Protein AF-A0A7X7FSP3-F1 (afdb_monomer_lite)

Structure (mmCIF, N/CA/C/O backbone):
data_AF-A0A7X7FSP3-F1
#
_entry.id   AF-A0A7X7FSP3-F1
#
loop_
_atom_site.group_PDB
_atom_site.id
_atom_site.type_symbol
_atom_site.label_atom_id
_atom_site.label_alt_id
_atom_site.label_comp_id
_atom_site.label_asym_id
_atom_site.label_entity_id
_atom_site.label_seq_id
_atom_site.pdbx_PDB_ins_code
_atom_site.Cartn_x
_atom_site.Cartn_y
_atom_site.Cartn_z
_atom_site.occupancy
_atom_site.B_iso_or_equiv
_atom_site.auth_seq_id
_atom_site.auth_comp_id
_atom_site.auth_asym_id
_atom_site.auth_atom_id
_atom_site.pdbx_PDB_model_num
ATOM 1 N N . MET A 1 1 ? -22.888 67.187 -17.857 1.00 36.41 1 MET A N 1
ATOM 2 C CA . MET A 1 1 ? -22.772 66.493 -19.160 1.00 36.41 1 MET A CA 1
ATOM 3 C C . MET A 1 1 ? -21.485 65.687 -19.094 1.00 36.41 1 MET A C 1
ATOM 5 O O . MET A 1 1 ? -20.479 66.273 -18.735 1.00 36.41 1 MET A O 1
ATOM 9 N N . GLN A 1 2 ? -21.598 64.356 -18.992 1.00 37.12 2 GLN A N 1
ATOM 10 C CA . GLN A 1 2 ? -21.155 63.406 -20.035 1.00 37.12 2 GLN A CA 1
ATOM 11 C C . GLN A 1 2 ? -19.645 63.497 -20.321 1.00 37.12 2 GLN A C 1
ATOM 13 O O . GLN A 1 2 ? -19.152 64.575 -20.591 1.00 37.12 2 GLN A O 1
ATOM 18 N N . LEU A 1 3 ? -18.827 62.456 -20.389 1.00 34.31 3 LEU A N 1
ATOM 19 C CA . LEU A 1 3 ? -18.929 60.999 -20.299 1.00 34.31 3 LEU A CA 1
ATOM 20 C C . LEU A 1 3 ? -17.476 60.581 -20.603 1.00 34.31 3 LEU A C 1
ATOM 22 O O . LEU A 1 3 ? -16.996 60.948 -21.668 1.00 34.31 3 LEU A O 1
ATOM 26 N N . LEU A 1 4 ? -16.775 59.821 -19.762 1.00 34.44 4 LEU A N 1
ATOM 27 C CA . LEU A 1 4 ? -15.666 59.001 -20.268 1.00 34.44 4 LEU A CA 1
ATOM 28 C C . LEU A 1 4 ? -15.578 57.711 -19.448 1.00 34.44 4 LEU A C 1
ATOM 30 O O . LEU A 1 4 ? -15.056 57.668 -18.338 1.00 34.44 4 LEU A O 1
ATOM 34 N N . ARG A 1 5 ? -16.198 56.668 -20.005 1.00 41.53 5 ARG A N 1
ATOM 35 C CA . ARG A 1 5 ? -16.126 55.279 -19.554 1.00 41.53 5 ARG A CA 1
ATOM 36 C C . ARG A 1 5 ? -14.765 54.716 -19.954 1.00 41.53 5 ARG A C 1
ATOM 38 O O . ARG A 1 5 ? -14.503 54.581 -21.144 1.00 41.53 5 ARG A O 1
ATOM 45 N N . VAL A 1 6 ? -13.955 54.313 -18.981 1.00 39.06 6 VAL A N 1
ATOM 46 C CA . VAL A 1 6 ? -12.875 53.345 -19.200 1.00 39.06 6 VAL A CA 1
ATOM 47 C C . VAL A 1 6 ? -13.381 52.000 -18.689 1.00 39.06 6 VAL A C 1
ATOM 49 O O . VAL A 1 6 ? -13.463 51.759 -17.489 1.00 39.06 6 VAL A O 1
ATOM 52 N N . LEU A 1 7 ? -13.804 51.154 -19.627 1.00 39.25 7 LEU A N 1
ATOM 53 C CA . LEU A 1 7 ? -14.089 49.738 -19.413 1.00 39.25 7 LEU A CA 1
ATOM 54 C C . LEU A 1 7 ? -12.747 48.998 -19.428 1.00 39.25 7 LEU A C 1
ATOM 56 O O . LEU A 1 7 ? -12.220 48.679 -20.490 1.00 39.25 7 LEU A O 1
ATOM 60 N N . LEU A 1 8 ? -12.183 48.746 -18.249 1.00 35.97 8 LEU A N 1
ATOM 61 C CA . LEU A 1 8 ? -11.127 47.750 -18.084 1.00 35.97 8 LEU A CA 1
ATOM 62 C C . LEU A 1 8 ? -11.797 46.374 -18.039 1.00 35.97 8 LEU A C 1
ATOM 64 O O . LEU A 1 8 ? -12.272 45.923 -17.000 1.00 35.97 8 LEU A O 1
ATOM 68 N N . LEU A 1 9 ? -11.871 45.735 -19.206 1.00 37.66 9 LEU A N 1
ATOM 69 C CA . LEU A 1 9 ? -12.067 44.295 -19.333 1.00 37.66 9 LEU A CA 1
ATOM 70 C C . LEU A 1 9 ? -10.823 43.614 -18.756 1.00 37.66 9 LEU A C 1
ATOM 72 O O . LEU A 1 9 ? -9.828 43.416 -19.448 1.00 37.66 9 LEU A O 1
ATOM 76 N N . THR A 1 10 ? -10.861 43.276 -17.472 1.00 37.75 10 THR A N 1
ATOM 77 C CA . THR A 1 10 ? -9.945 42.288 -16.912 1.00 37.75 10 THR A CA 1
ATOM 78 C C . THR A 1 10 ? -10.349 40.927 -17.465 1.00 37.75 10 THR A C 1
ATOM 80 O O . THR A 1 10 ? -11.267 40.274 -16.973 1.00 37.75 10 THR A O 1
ATOM 83 N N . SER A 1 11 ? -9.672 40.494 -18.530 1.00 35.31 11 SER A N 1
ATOM 84 C CA . SER A 1 11 ? -9.678 39.087 -18.911 1.00 35.31 11 SER A CA 1
ATOM 85 C C . SER A 1 11 ? -9.028 38.311 -17.768 1.00 35.31 11 SER A C 1
ATOM 87 O O . SER A 1 11 ? -7.803 38.292 -17.633 1.00 35.31 11 SER A O 1
ATOM 89 N N . LEU A 1 12 ? -9.845 37.701 -16.910 1.00 39.41 12 LEU A N 1
ATOM 90 C CA . LEU A 1 12 ? -9.401 36.593 -16.079 1.00 39.41 12 LEU A CA 1
ATOM 91 C C . LEU A 1 12 ? -8.927 35.513 -17.048 1.00 39.41 12 LEU A C 1
ATOM 93 O O . LEU A 1 12 ? -9.739 34.802 -17.637 1.00 39.41 12 LEU A O 1
ATOM 97 N N . ALA A 1 13 ? -7.614 35.438 -17.259 1.00 34.78 13 ALA A N 1
ATOM 98 C CA . ALA A 1 13 ? -6.996 34.249 -17.801 1.00 34.78 13 ALA A CA 1
ATOM 99 C C . ALA A 1 13 ? -7.326 33.130 -16.810 1.00 34.78 13 ALA A C 1
ATOM 101 O O . ALA A 1 13 ? -6.700 33.001 -15.761 1.00 34.78 13 ALA A O 1
ATOM 102 N N . GLN A 1 14 ? -8.383 32.375 -17.102 1.00 36.38 14 GLN A N 1
ATOM 103 C CA . GLN A 1 14 ? -8.563 31.063 -16.519 1.00 36.38 14 GLN A CA 1
ATOM 104 C C . GLN A 1 14 ? -7.369 30.256 -17.012 1.00 36.38 14 GLN A C 1
ATOM 106 O O . GLN A 1 14 ? -7.337 29.819 -18.160 1.00 36.38 14 GLN A O 1
ATOM 111 N N . THR A 1 15 ? -6.348 30.117 -16.171 1.00 35.31 15 THR A N 1
ATOM 112 C CA . THR A 1 15 ? -5.350 29.066 -16.320 1.00 35.31 15 THR A CA 1
ATOM 113 C C . THR A 1 15 ? -6.121 27.761 -16.190 1.00 35.31 15 THR A C 1
ATOM 115 O O . THR A 1 15 ? -6.357 27.258 -15.094 1.00 35.31 15 THR A O 1
ATOM 118 N N . THR A 1 16 ? -6.617 27.254 -17.317 1.00 38.19 16 THR A N 1
ATOM 119 C CA . THR A 1 16 ? -7.097 25.884 -17.423 1.00 38.19 16 THR A CA 1
ATOM 120 C C . THR A 1 16 ? -5.939 25.011 -16.978 1.00 38.19 16 THR A C 1
ATOM 122 O O . THR A 1 16 ? -4.903 24.978 -17.647 1.00 38.19 16 THR A O 1
ATOM 125 N N . ALA A 1 17 ? -6.082 24.374 -15.814 1.00 48.16 17 ALA A N 1
ATOM 126 C CA . ALA A 1 17 ? -5.165 23.326 -15.404 1.00 48.16 17 ALA A CA 1
ATOM 127 C C . ALA A 1 17 ? -5.036 22.344 -16.581 1.00 48.16 17 ALA A C 1
ATOM 129 O O . ALA A 1 17 ? -6.057 22.060 -17.221 1.00 48.16 17 ALA A O 1
ATOM 130 N N . PRO A 1 18 ? -3.821 21.874 -16.916 1.00 52.69 18 PRO A N 1
ATOM 131 C CA . PRO A 1 18 ? -3.668 20.858 -17.946 1.00 52.69 18 PRO A CA 1
ATOM 132 C C . PRO A 1 18 ? -4.638 19.718 -17.631 1.00 52.69 18 PRO A C 1
ATOM 134 O O . PRO A 1 18 ? -4.726 19.273 -16.485 1.00 52.69 18 PRO A O 1
ATOM 137 N N . SER A 1 19 ? -5.429 19.311 -18.624 1.00 58.34 19 SER A N 1
ATOM 138 C CA . SER A 1 19 ? -6.347 18.183 -18.492 1.00 58.34 19 SER A CA 1
ATOM 139 C C . SER A 1 19 ? -5.562 16.987 -17.965 1.00 58.34 19 SER A C 1
ATOM 141 O O . SER A 1 19 ? -4.549 16.623 -18.565 1.00 58.34 19 SER A O 1
ATOM 143 N N . ALA A 1 20 ? -5.999 16.428 -16.833 1.00 65.38 20 ALA A N 1
ATOM 144 C CA . ALA A 1 20 ? -5.322 15.298 -16.213 1.00 65.38 20 ALA A CA 1
ATOM 145 C C . ALA A 1 20 ? -5.148 14.167 -17.246 1.00 65.38 20 ALA A C 1
ATOM 147 O O . ALA A 1 20 ? -6.076 13.920 -18.029 1.00 65.38 20 ALA A O 1
ATOM 148 N N . PRO A 1 21 ? -3.980 13.500 -17.285 1.00 79.88 21 PRO A N 1
ATOM 149 C CA . PRO A 1 21 ? -3.762 12.374 -18.181 1.00 79.88 21 PRO A CA 1
ATOM 150 C C . PRO A 1 21 ? -4.850 11.323 -17.955 1.00 79.88 21 PRO A C 1
ATOM 152 O O . PRO A 1 21 ? -5.218 11.013 -16.821 1.00 79.88 21 PRO A O 1
ATOM 155 N N . THR A 1 22 ? -5.401 10.797 -19.047 1.00 84.75 22 THR A N 1
ATOM 156 C CA . THR A 1 22 ? -6.450 9.780 -18.960 1.00 84.75 22 THR A CA 1
ATOM 157 C C . THR A 1 22 ? -5.823 8.448 -18.576 1.00 84.75 22 THR A C 1
ATOM 159 O O . THR A 1 22 ? -5.013 7.905 -19.323 1.00 84.75 22 THR A O 1
ATOM 162 N N . ILE A 1 23 ? -6.215 7.911 -17.422 1.00 91.62 23 ILE A N 1
ATOM 163 C CA . ILE A 1 23 ? -5.807 6.577 -16.979 1.00 91.62 23 ILE A CA 1
ATOM 164 C C . ILE A 1 23 ? -6.835 5.555 -17.485 1.00 91.62 23 ILE A C 1
ATOM 166 O O . ILE A 1 23 ? -8.032 5.719 -17.228 1.00 91.62 23 ILE A O 1
ATOM 170 N N . PRO A 1 24 ? -6.410 4.488 -18.179 1.00 92.62 24 PRO A N 1
ATOM 171 C CA . PRO A 1 24 ? -7.299 3.467 -18.727 1.00 92.62 24 PRO A CA 1
ATOM 172 C C . PRO A 1 24 ? -7.754 2.471 -17.640 1.00 92.62 24 PRO A C 1
ATOM 174 O O . PRO A 1 24 ? -7.393 1.297 -17.649 1.00 92.62 24 PRO A O 1
ATOM 177 N N . ASP A 1 25 ? -8.569 2.927 -16.686 1.00 90.00 25 ASP A N 1
ATOM 178 C CA . ASP A 1 25 ? -9.060 2.105 -15.561 1.00 90.00 25 ASP A CA 1
ATOM 179 C C . ASP A 1 25 ? -9.981 0.942 -15.973 1.00 90.00 25 ASP A C 1
ATOM 181 O O . ASP A 1 25 ? -10.245 0.048 -15.170 1.00 90.00 25 ASP A O 1
ATOM 185 N N . SER A 1 26 ? -10.506 0.952 -17.201 1.00 92.50 26 SER A N 1
ATOM 186 C CA . SER A 1 26 ? -11.384 -0.101 -17.724 1.00 92.50 26 SER A CA 1
ATOM 187 C C . SER A 1 26 ? -10.644 -1.377 -18.137 1.00 92.50 26 SER A C 1
ATOM 189 O O . SER A 1 26 ? -11.297 -2.372 -18.453 1.00 92.50 26 SER A O 1
ATOM 191 N N . LEU A 1 27 ? -9.307 -1.359 -18.161 1.00 96.69 27 LEU A N 1
ATOM 192 C CA . LEU A 1 27 ? -8.494 -2.528 -18.488 1.00 96.69 27 LEU A CA 1
ATOM 193 C C . LEU A 1 27 ? -8.607 -3.607 -17.404 1.00 96.69 27 LEU A C 1
ATOM 195 O O . LEU A 1 27 ? -8.746 -3.321 -16.213 1.00 96.69 27 LEU A O 1
ATOM 199 N N . ASP A 1 28 ? -8.495 -4.871 -17.813 1.00 96.94 28 ASP A N 1
ATOM 200 C CA . ASP A 1 28 ? -8.404 -5.971 -16.858 1.00 96.94 28 ASP A CA 1
ATOM 201 C C . ASP A 1 28 ? -6.968 -6.124 -16.339 1.00 96.94 28 ASP A C 1
ATOM 203 O O . ASP A 1 28 ? -6.071 -6.595 -17.035 1.00 96.94 28 ASP A O 1
ATOM 207 N N . PHE A 1 29 ? -6.763 -5.754 -15.077 1.00 97.81 29 PHE A N 1
ATOM 208 C CA . PHE A 1 29 ? -5.474 -5.869 -14.397 1.00 97.81 29 PHE A CA 1
ATOM 209 C C . PHE A 1 29 ? -5.256 -7.228 -13.705 1.00 97.81 29 PHE A C 1
ATOM 211 O O . PHE A 1 29 ? -4.263 -7.390 -12.996 1.00 97.81 29 PHE A O 1
ATOM 218 N N . SER A 1 30 ? -6.168 -8.197 -13.848 1.00 96.31 30 SER A N 1
ATOM 219 C CA . SER A 1 30 ? -6.133 -9.476 -13.122 1.00 96.31 30 SER A CA 1
ATOM 220 C C . SER A 1 30 ? -4.806 -10.234 -13.276 1.00 96.31 30 SER A C 1
ATOM 222 O O . SER A 1 30 ? -4.229 -10.665 -12.275 1.00 96.31 30 SER A O 1
ATOM 224 N N . ILE A 1 31 ? -4.287 -10.330 -14.504 1.00 97.75 31 ILE A N 1
ATOM 225 C CA . ILE A 1 31 ? -3.039 -11.040 -14.823 1.00 97.75 31 ILE A CA 1
ATOM 226 C C . ILE A 1 31 ? -1.835 -10.303 -14.233 1.00 97.75 31 ILE A C 1
ATOM 228 O O . ILE A 1 31 ? -1.043 -10.885 -13.492 1.00 97.75 31 ILE A O 1
ATOM 232 N N . ILE A 1 32 ? -1.706 -9.009 -14.537 1.00 98.06 32 ILE A N 1
ATOM 233 C CA . ILE A 1 32 ? -0.531 -8.214 -14.164 1.00 98.06 32 ILE A CA 1
ATOM 234 C C . ILE A 1 32 ? -0.412 -8.023 -12.647 1.00 98.06 32 ILE A C 1
ATOM 236 O O . ILE A 1 32 ? 0.696 -8.038 -12.119 1.00 98.06 32 ILE A O 1
ATOM 240 N N . ARG A 1 33 ? -1.537 -7.954 -11.917 1.00 98.00 33 ARG A N 1
ATOM 241 C CA . ARG A 1 33 ? -1.559 -7.911 -10.441 1.00 98.00 33 ARG A CA 1
ATOM 242 C C . ARG A 1 33 ? -0.824 -9.073 -9.796 1.00 98.00 33 ARG A C 1
ATOM 244 O O . ARG A 1 33 ? -0.200 -8.887 -8.755 1.00 98.00 33 ARG A O 1
ATOM 251 N N . ALA A 1 34 ? -0.952 -10.263 -10.376 1.00 98.06 34 ALA A N 1
ATOM 252 C CA . ALA A 1 34 ? -0.402 -11.491 -9.824 1.00 98.06 34 ALA A CA 1
ATOM 253 C C . ALA A 1 34 ? 1.064 -11.724 -10.208 1.00 98.06 34 ALA A C 1
ATOM 255 O O . ALA A 1 34 ? 1.665 -12.674 -9.708 1.00 98.06 34 ALA A O 1
ATOM 256 N N . ILE A 1 35 ? 1.647 -10.888 -11.075 1.00 97.81 35 ILE A N 1
ATOM 257 C CA . ILE A 1 35 ? 3.057 -11.010 -11.444 1.00 97.81 35 ILE A CA 1
ATOM 258 C C . ILE A 1 35 ? 3.917 -10.722 -10.204 1.00 97.81 35 ILE A C 1
ATOM 260 O O . ILE A 1 35 ? 3.776 -9.649 -9.609 1.00 97.81 35 ILE A O 1
ATOM 264 N N . PRO A 1 36 ? 4.789 -11.661 -9.789 1.00 97.25 36 PRO A N 1
ATOM 265 C CA . PRO A 1 36 ? 5.696 -11.427 -8.678 1.00 97.25 36 PRO A CA 1
ATOM 266 C C . PRO A 1 36 ? 6.740 -10.369 -9.025 1.00 97.25 36 PRO A C 1
ATOM 268 O O . PRO A 1 36 ? 7.316 -10.386 -10.111 1.00 97.25 36 PRO A O 1
ATOM 271 N N . VAL A 1 37 ? 7.013 -9.498 -8.065 1.00 96.81 37 VAL A N 1
ATOM 272 C CA . VAL A 1 37 ? 8.076 -8.494 -8.095 1.00 96.81 37 VAL A CA 1
ATOM 273 C C . VAL A 1 37 ? 8.864 -8.553 -6.797 1.00 96.81 37 VAL A C 1
ATOM 275 O O . VAL A 1 37 ? 8.347 -9.017 -5.776 1.00 96.81 37 VAL A O 1
ATOM 278 N N . GLN A 1 38 ? 10.105 -8.073 -6.817 1.00 95.06 38 GLN A N 1
ATOM 279 C CA . GLN A 1 38 ? 10.874 -7.869 -5.592 1.00 95.06 38 GLN A CA 1
ATOM 280 C C . GLN A 1 38 ? 10.872 -6.393 -5.185 1.00 95.06 38 GLN A C 1
ATOM 282 O O . GLN A 1 38 ? 11.061 -5.505 -6.013 1.00 95.06 38 GLN A O 1
ATOM 287 N N . HIS A 1 39 ? 10.674 -6.132 -3.896 1.00 92.56 39 HIS A N 1
ATOM 288 C CA . HIS A 1 39 ? 10.801 -4.805 -3.304 1.00 92.56 39 HIS A CA 1
ATOM 289 C C . HIS A 1 39 ? 11.248 -4.937 -1.845 1.00 92.56 39 HIS A C 1
ATOM 291 O O . HIS A 1 39 ? 10.776 -5.824 -1.131 1.00 92.56 39 HIS A O 1
ATOM 297 N N . ASP A 1 40 ? 12.211 -4.112 -1.427 1.00 86.12 40 ASP A N 1
ATOM 298 C CA . ASP A 1 40 ? 12.873 -4.183 -0.114 1.00 86.12 40 ASP A CA 1
ATOM 299 C C . ASP A 1 40 ? 13.416 -5.579 0.252 1.00 86.12 40 ASP A C 1
ATOM 301 O O . ASP A 1 40 ? 13.463 -5.955 1.418 1.00 86.12 40 ASP A O 1
ATOM 305 N N . GLY A 1 41 ? 13.803 -6.388 -0.741 1.00 86.94 41 GLY A N 1
ATOM 306 C CA . GLY A 1 41 ? 14.271 -7.765 -0.529 1.00 86.94 41 GLY A CA 1
ATOM 307 C C . GLY A 1 41 ? 13.161 -8.797 -0.285 1.00 86.94 41 GLY A C 1
ATOM 308 O O . GLY A 1 41 ? 13.461 -9.974 -0.097 1.00 86.94 41 GLY A O 1
ATOM 309 N N . ARG A 1 42 ? 11.881 -8.402 -0.330 1.00 92.06 42 ARG A N 1
ATOM 310 C CA . ARG A 1 42 ? 10.723 -9.308 -0.268 1.00 92.06 42 ARG A CA 1
ATOM 311 C C . ARG A 1 42 ? 10.121 -9.512 -1.654 1.00 92.06 42 ARG A C 1
ATOM 313 O O . ARG A 1 42 ? 10.016 -8.566 -2.430 1.00 92.06 42 ARG A O 1
ATOM 320 N N . TRP A 1 43 ? 9.647 -10.721 -1.934 1.00 94.06 43 TRP A N 1
ATOM 321 C CA . TRP A 1 43 ? 8.831 -10.997 -3.117 1.00 94.06 43 TRP A CA 1
ATOM 322 C C . TRP A 1 43 ? 7.348 -10.799 -2.804 1.00 94.06 43 TRP A C 1
ATOM 324 O O . TRP A 1 43 ? 6.844 -11.329 -1.814 1.00 94.06 43 TRP A O 1
ATOM 334 N N . MET A 1 44 ? 6.655 -10.030 -3.637 1.00 96.44 44 MET A N 1
ATOM 335 C CA . MET A 1 44 ? 5.243 -9.677 -3.471 1.00 96.44 44 MET A CA 1
ATOM 336 C C . MET A 1 44 ? 4.545 -9.602 -4.836 1.00 96.44 44 MET A C 1
ATOM 338 O O . MET A 1 44 ? 5.227 -9.487 -5.855 1.00 96.44 44 MET A O 1
ATOM 342 N N . PRO A 1 45 ? 3.207 -9.674 -4.913 1.00 98.19 45 PRO A N 1
ATOM 343 C CA . PRO A 1 45 ? 2.501 -9.348 -6.147 1.00 98.19 45 PRO A CA 1
ATOM 344 C C . PRO A 1 45 ? 2.703 -7.877 -6.526 1.00 98.19 45 PRO A C 1
ATOM 346 O O . PRO A 1 45 ? 2.770 -7.008 -5.650 1.00 98.19 45 PRO A O 1
ATOM 349 N N . LEU A 1 46 ? 2.686 -7.584 -7.828 1.00 98.25 46 LEU A N 1
ATOM 350 C CA . LEU A 1 46 ? 2.672 -6.210 -8.337 1.00 98.25 46 LEU A CA 1
ATOM 351 C C . LEU A 1 46 ? 1.535 -5.377 -7.722 1.00 98.25 46 LEU A C 1
ATOM 353 O O . LEU A 1 46 ? 1.707 -4.185 -7.494 1.00 98.25 46 LEU A O 1
ATOM 357 N N . ASP A 1 47 ? 0.394 -5.998 -7.400 1.00 98.38 47 ASP A N 1
ATOM 358 C CA . ASP A 1 47 ? -0.708 -5.332 -6.690 1.00 98.38 47 ASP A CA 1
ATOM 359 C C . ASP A 1 47 ? -0.265 -4.695 -5.363 1.00 98.38 47 ASP A C 1
ATOM 361 O O . ASP A 1 47 ? -0.634 -3.556 -5.084 1.00 98.38 47 ASP A O 1
ATOM 365 N N . THR A 1 48 ? 0.542 -5.391 -4.554 1.00 98.06 48 THR A N 1
ATOM 366 C CA . THR A 1 48 ? 1.043 -4.834 -3.288 1.00 98.06 48 THR A CA 1
ATOM 367 C C . THR A 1 48 ? 2.031 -3.713 -3.540 1.00 98.06 48 THR A C 1
ATOM 369 O O . THR A 1 48 ? 1.898 -2.661 -2.919 1.00 98.06 48 THR A O 1
ATOM 372 N N . LEU A 1 49 ? 2.975 -3.909 -4.467 1.00 98.12 49 LEU A N 1
ATOM 373 C CA . LEU A 1 49 ? 3.939 -2.868 -4.826 1.00 98.12 49 LEU A CA 1
ATOM 374 C C . LEU A 1 49 ? 3.215 -1.594 -5.275 1.00 98.12 49 LEU A C 1
ATOM 376 O O . LEU A 1 49 ? 3.551 -0.500 -4.841 1.00 98.12 49 LEU A O 1
ATOM 380 N N . ALA A 1 50 ? 2.187 -1.733 -6.110 1.00 98.31 50 ALA A N 1
ATOM 381 C CA . ALA A 1 50 ? 1.412 -0.610 -6.609 1.00 98.31 50 ALA A CA 1
ATOM 382 C C . ALA A 1 50 ? 0.690 0.147 -5.489 1.00 98.31 50 ALA A C 1
ATOM 384 O O . ALA A 1 50 ? 0.732 1.373 -5.451 1.00 98.31 50 ALA A O 1
ATOM 385 N N . ARG A 1 51 ? 0.066 -0.569 -4.547 1.00 98.00 51 ARG A N 1
ATOM 386 C CA . ARG A 1 51 ? -0.564 0.045 -3.367 1.00 98.00 51 ARG A CA 1
ATOM 387 C C . ARG A 1 51 ? 0.457 0.802 -2.523 1.00 98.00 51 ARG A C 1
ATOM 389 O O . ARG A 1 51 ? 0.197 1.952 -2.182 1.00 98.00 51 ARG A O 1
ATOM 396 N N . ASP A 1 52 ? 1.607 0.181 -2.264 1.00 97.12 52 ASP A N 1
ATOM 397 C CA . ASP A 1 52 ? 2.691 0.753 -1.464 1.00 97.12 52 ASP A CA 1
ATOM 398 C C . ASP A 1 52 ? 3.259 2.020 -2.103 1.00 97.12 52 ASP A C 1
ATOM 400 O O . ASP A 1 52 ? 3.283 3.074 -1.473 1.00 97.12 52 ASP A O 1
ATOM 404 N N . MET A 1 53 ? 3.623 1.969 -3.385 1.00 97.19 53 MET A N 1
ATOM 405 C CA . MET A 1 53 ? 4.172 3.127 -4.094 1.00 97.19 53 MET A CA 1
ATOM 406 C C . MET A 1 53 ? 3.156 4.270 -4.195 1.00 97.19 53 MET A C 1
ATOM 408 O O . MET A 1 53 ? 3.489 5.427 -3.927 1.00 97.19 53 MET A O 1
ATOM 412 N N . VAL A 1 54 ? 1.899 3.969 -4.541 1.00 97.44 54 VAL A N 1
ATOM 413 C CA . VAL A 1 54 ? 0.860 5.000 -4.691 1.00 97.44 54 VAL A CA 1
ATOM 414 C C . VAL A 1 54 ? 0.531 5.649 -3.350 1.00 97.44 54 VAL A C 1
ATOM 416 O O . VAL A 1 54 ? 0.417 6.877 -3.273 1.00 97.44 54 VAL A O 1
ATOM 419 N N . GLU A 1 55 ? 0.432 4.863 -2.280 1.00 96.06 55 GLU A N 1
ATOM 420 C CA . GLU A 1 55 ? 0.203 5.385 -0.936 1.00 96.06 55 GLU A CA 1
ATOM 421 C C . GLU A 1 55 ? 1.408 6.157 -0.401 1.00 96.06 55 GLU A C 1
ATOM 423 O O . GLU A 1 55 ? 1.232 7.244 0.150 1.00 96.06 55 GLU A O 1
ATOM 428 N N . SER A 1 56 ? 2.624 5.659 -0.619 1.00 95.56 56 SER A N 1
ATOM 429 C CA . SER A 1 56 ? 3.858 6.320 -0.194 1.00 95.56 56 SER A CA 1
ATOM 430 C C . SER A 1 56 ? 4.014 7.701 -0.832 1.00 95.56 56 SER A C 1
ATOM 432 O O . SER A 1 56 ? 4.433 8.642 -0.162 1.00 95.56 56 SER A O 1
ATOM 434 N N . VAL A 1 57 ? 3.608 7.872 -2.094 1.00 96.19 57 VAL A N 1
ATOM 435 C CA . VAL A 1 57 ? 3.676 9.166 -2.793 1.00 96.19 57 VAL A CA 1
ATOM 436 C C . VAL A 1 57 ? 2.485 10.070 -2.457 1.00 96.19 57 VAL A C 1
ATOM 438 O O . VAL A 1 57 ? 2.663 11.249 -2.140 1.00 96.19 57 VAL A O 1
ATOM 441 N N . THR A 1 58 ? 1.259 9.542 -2.522 1.00 95.31 58 THR A N 1
ATOM 442 C CA . THR A 1 58 ? 0.030 10.361 -2.479 1.00 95.31 58 THR A CA 1
ATOM 443 C C . THR A 1 58 ? -0.647 10.411 -1.109 1.00 95.31 58 THR A C 1
ATOM 445 O O . THR A 1 58 ? -1.564 11.205 -0.890 1.00 95.31 58 THR A O 1
ATOM 448 N N . GLY A 1 59 ? -0.225 9.560 -0.173 1.00 92.69 59 GLY A N 1
ATOM 449 C CA . GLY A 1 59 ? -0.875 9.347 1.121 1.00 92.69 59 GLY A CA 1
ATOM 450 C C . GLY A 1 59 ? -2.191 8.569 1.041 1.00 92.69 59 GLY A C 1
ATOM 451 O O . GLY A 1 59 ? -2.956 8.584 2.005 1.00 92.69 59 GLY A O 1
ATOM 452 N N . ARG A 1 60 ? -2.514 7.957 -0.108 1.00 92.62 60 ARG A N 1
ATOM 453 C CA . ARG A 1 60 ? -3.739 7.173 -0.319 1.00 92.62 60 ARG A CA 1
ATOM 454 C C . ARG A 1 60 ? -3.444 5.948 -1.174 1.00 92.62 60 ARG A C 1
ATOM 456 O O . ARG A 1 60 ? -2.834 6.080 -2.222 1.00 92.62 60 ARG A O 1
ATOM 463 N N . ILE A 1 61 ? -3.988 4.789 -0.801 1.00 93.44 61 ILE A N 1
ATOM 464 C CA . ILE A 1 61 ? -3.893 3.566 -1.619 1.00 93.44 61 ILE A CA 1
ATOM 465 C C . ILE A 1 61 ? -4.501 3.777 -3.015 1.00 93.44 61 ILE A C 1
ATOM 467 O O . ILE A 1 61 ? -3.937 3.343 -4.012 1.00 93.44 61 ILE A O 1
ATOM 471 N N . ARG A 1 62 ? -5.663 4.442 -3.093 1.00 94.06 62 ARG A N 1
ATOM 472 C CA . ARG A 1 62 ? -6.319 4.820 -4.355 1.00 94.06 62 ARG A CA 1
ATOM 473 C C . ARG A 1 62 ? -6.335 6.333 -4.484 1.00 94.06 62 ARG A C 1
ATOM 475 O O . ARG A 1 62 ? -7.010 7.018 -3.709 1.00 94.06 62 ARG A O 1
ATOM 482 N N . TRP A 1 63 ? -5.620 6.852 -5.471 1.00 93.50 63 TRP A N 1
ATOM 483 C CA . TRP A 1 63 ? -5.589 8.278 -5.763 1.00 93.50 63 TRP A CA 1
ATOM 484 C C . TRP A 1 63 ? -6.711 8.639 -6.741 1.00 93.50 63 TRP A C 1
ATOM 486 O O . TRP A 1 63 ? -6.851 8.010 -7.781 1.00 93.50 63 TRP A O 1
ATOM 496 N N . GLN A 1 64 ? -7.568 9.595 -6.365 1.00 91.12 64 GLN A N 1
ATOM 497 C CA . GLN A 1 64 ? -8.744 10.030 -7.146 1.00 91.12 64 GLN A CA 1
ATOM 498 C C . GLN A 1 64 ? -9.690 8.899 -7.607 1.00 91.12 64 GLN A C 1
ATOM 500 O O . GLN A 1 64 ? -10.439 9.047 -8.563 1.00 91.12 64 GLN A O 1
ATOM 505 N N . GLY A 1 65 ? -9.701 7.770 -6.891 1.00 92.12 65 GLY A N 1
ATOM 506 C CA . GLY A 1 65 ? -10.532 6.613 -7.231 1.00 92.12 65 GLY A CA 1
ATOM 507 C C . GLY A 1 65 ? -9.920 5.672 -8.272 1.00 92.12 65 GLY A C 1
ATOM 508 O O . GLY A 1 65 ? -10.473 4.590 -8.464 1.00 92.12 65 GLY A O 1
ATOM 509 N N . HIS A 1 66 ? -8.768 6.015 -8.854 1.00 95.25 66 HIS A N 1
ATOM 510 C CA . HIS A 1 66 ? -8.046 5.157 -9.789 1.00 95.25 66 HIS A CA 1
ATOM 511 C C . HIS A 1 66 ? -7.566 3.865 -9.126 1.00 95.25 66 HIS A C 1
ATOM 513 O O . HIS A 1 66 ? -7.429 3.752 -7.896 1.00 95.25 66 HIS A O 1
ATOM 519 N N . ASP A 1 67 ? -7.358 2.843 -9.947 1.00 97.06 67 ASP A N 1
ATOM 520 C CA . ASP A 1 67 ? -6.736 1.617 -9.477 1.00 97.06 67 ASP A CA 1
ATOM 521 C C . ASP A 1 67 ? -5.240 1.823 -9.156 1.00 97.06 67 ASP A C 1
ATOM 523 O O . ASP A 1 67 ? -4.547 2.471 -9.940 1.00 97.06 67 ASP A O 1
ATOM 527 N N . PRO A 1 68 ? -4.697 1.263 -8.053 1.00 97.69 68 PRO A N 1
ATOM 528 C CA . PRO A 1 68 ? -3.281 1.430 -7.724 1.00 97.69 68 PRO A CA 1
ATOM 529 C C . PRO A 1 68 ? -2.348 0.895 -8.816 1.00 97.69 68 PRO A C 1
ATOM 531 O O . PRO A 1 68 ? -1.327 1.513 -9.103 1.00 97.69 68 PRO A O 1
ATOM 534 N N . VAL A 1 69 ? -2.698 -0.228 -9.459 1.00 98.31 69 VAL A N 1
ATOM 535 C CA . VAL A 1 69 ? -1.894 -0.794 -10.552 1.00 98.31 69 VAL A CA 1
ATOM 536 C C . VAL A 1 69 ? -1.958 0.110 -11.772 1.00 98.31 69 VAL A C 1
ATOM 538 O O . VAL A 1 69 ? -0.920 0.386 -12.362 1.00 98.31 69 VAL A O 1
ATOM 541 N N . ALA A 1 70 ? -3.134 0.638 -12.113 1.00 97.81 70 ALA A N 1
ATOM 542 C CA . ALA A 1 70 ? -3.258 1.593 -13.209 1.00 97.81 70 ALA A CA 1
ATOM 543 C C . ALA A 1 70 ? -2.405 2.849 -12.961 1.00 97.81 70 ALA A C 1
ATOM 545 O O . ALA A 1 70 ? -1.678 3.273 -13.854 1.00 97.81 70 ALA A O 1
ATOM 546 N N . MET A 1 71 ? -2.415 3.386 -11.735 1.00 97.56 71 MET A N 1
ATOM 547 C CA . MET A 1 71 ? -1.558 4.509 -11.333 1.00 97.56 71 MET A CA 1
ATOM 548 C C . MET A 1 71 ? -0.067 4.181 -11.463 1.00 97.56 71 MET A C 1
ATOM 550 O O . MET A 1 71 ? 0.675 4.957 -12.061 1.00 97.56 71 MET A O 1
ATOM 554 N N . LEU A 1 72 ? 0.376 3.029 -10.945 1.00 97.69 72 LEU A N 1
ATOM 555 C CA . LEU A 1 72 ? 1.776 2.606 -11.031 1.00 97.69 72 LEU A CA 1
ATOM 556 C C . LEU A 1 72 ? 2.228 2.470 -12.494 1.00 97.69 72 LEU A C 1
ATOM 558 O O . LEU A 1 72 ? 3.305 2.946 -12.852 1.00 97.69 72 LEU A O 1
ATOM 562 N N . LEU A 1 73 ? 1.408 1.851 -13.349 1.00 97.19 73 LEU A N 1
ATOM 563 C CA . LEU A 1 73 ? 1.712 1.705 -14.774 1.00 97.19 73 LEU A CA 1
ATOM 564 C C . LEU A 1 73 ? 1.701 3.060 -15.490 1.00 97.19 73 LEU A C 1
ATOM 566 O O . LEU A 1 73 ? 2.564 3.298 -16.329 1.00 97.19 73 LEU A O 1
ATOM 570 N N . ALA A 1 74 ? 0.798 3.973 -15.127 1.00 96.31 74 ALA A N 1
ATOM 571 C CA . ALA A 1 74 ? 0.763 5.324 -15.678 1.00 96.31 74 ALA A CA 1
ATOM 572 C C . ALA A 1 74 ? 2.039 6.110 -15.339 1.00 96.31 74 ALA A C 1
ATOM 574 O O . ALA A 1 74 ? 2.659 6.679 -16.233 1.00 96.31 74 ALA A O 1
ATOM 575 N N . TRP A 1 75 ? 2.497 6.064 -14.086 1.00 96.00 75 TRP A N 1
ATOM 576 C CA . TRP A 1 75 ? 3.773 6.671 -13.686 1.00 96.00 75 TRP A CA 1
ATOM 577 C C . TRP A 1 75 ? 4.971 6.031 -14.386 1.00 96.00 75 TRP A C 1
ATOM 579 O O . TRP A 1 75 ? 5.944 6.716 -14.686 1.00 96.00 75 TRP A O 1
ATOM 589 N N . THR A 1 76 ? 4.896 4.731 -14.668 1.00 95.25 76 THR A N 1
ATOM 590 C CA . THR A 1 76 ? 5.989 3.991 -15.309 1.00 95.25 76 THR A CA 1
ATOM 591 C C . THR A 1 76 ? 6.076 4.261 -16.813 1.00 95.25 76 THR A C 1
ATOM 593 O O . THR A 1 76 ? 7.171 4.418 -17.348 1.00 95.25 76 THR A O 1
ATOM 596 N N . PHE A 1 77 ? 4.941 4.297 -17.516 1.00 94.44 77 PHE A N 1
ATOM 597 C CA . PHE A 1 77 ? 4.899 4.376 -18.981 1.00 94.44 77 PHE A CA 1
ATOM 598 C C . PHE A 1 77 ? 4.684 5.791 -19.530 1.00 94.44 77 PHE A C 1
ATOM 600 O O . PHE A 1 77 ? 4.970 6.019 -20.702 1.00 94.44 77 PHE A O 1
ATOM 607 N N . ASP A 1 78 ? 4.219 6.731 -18.704 1.00 93.81 78 ASP A N 1
ATOM 608 C CA . ASP A 1 78 ? 3.988 8.137 -19.068 1.00 93.81 78 ASP A CA 1
ATOM 609 C C . ASP A 1 78 ? 4.663 9.101 -18.071 1.00 93.81 78 ASP A C 1
ATOM 611 O O . ASP A 1 78 ? 4.103 10.107 -17.627 1.00 93.81 78 ASP A O 1
ATOM 615 N N . SER A 1 79 ? 5.889 8.767 -17.658 1.00 92.94 79 SER A N 1
ATOM 616 C CA . SER A 1 79 ? 6.595 9.474 -16.583 1.00 92.94 79 SER A CA 1
ATOM 617 C C . SER A 1 79 ? 6.721 10.982 -16.826 1.00 92.94 79 SER A C 1
ATOM 619 O O . SER A 1 79 ? 6.527 11.772 -15.901 1.00 92.94 79 SER A O 1
ATOM 621 N N . GLY A 1 80 ? 6.963 11.395 -18.074 1.00 91.75 80 GLY A N 1
ATOM 622 C CA . GLY A 1 80 ? 7.081 12.803 -18.455 1.00 91.75 80 GLY A CA 1
ATOM 623 C C . GLY A 1 80 ? 5.840 13.629 -18.107 1.00 91.75 80 GLY A C 1
ATOM 624 O O . GLY A 1 80 ? 5.970 14.705 -17.531 1.00 91.75 80 GLY A O 1
ATOM 625 N N . THR A 1 81 ? 4.635 13.123 -18.382 1.00 92.69 81 THR A N 1
ATOM 626 C CA . THR A 1 81 ? 3.394 13.834 -18.040 1.00 92.69 81 THR A CA 1
ATOM 627 C C . THR A 1 81 ? 3.113 13.813 -16.538 1.00 92.69 81 THR A C 1
ATOM 629 O O . THR A 1 81 ? 2.621 14.803 -15.987 1.00 92.69 81 THR A O 1
ATOM 632 N N . TRP A 1 82 ? 3.449 12.721 -15.847 1.00 94.12 82 TRP A N 1
ATOM 633 C CA . TRP A 1 82 ? 3.188 12.576 -14.412 1.00 94.12 82 TRP A CA 1
ATOM 634 C C . TRP A 1 82 ? 4.107 13.403 -13.509 1.00 94.12 82 TRP A C 1
ATOM 636 O O . TRP A 1 82 ? 3.702 13.732 -12.392 1.00 94.12 82 TRP A O 1
ATOM 646 N N . MET A 1 83 ? 5.280 13.830 -13.989 1.00 94.50 83 MET A N 1
ATOM 647 C CA . MET A 1 83 ? 6.156 14.766 -13.263 1.00 94.50 83 MET A CA 1
ATOM 648 C C . MET A 1 83 ? 5.490 16.123 -12.972 1.00 94.50 83 MET A C 1
ATOM 650 O O . MET A 1 83 ? 5.807 16.772 -11.968 1.00 94.50 83 MET A O 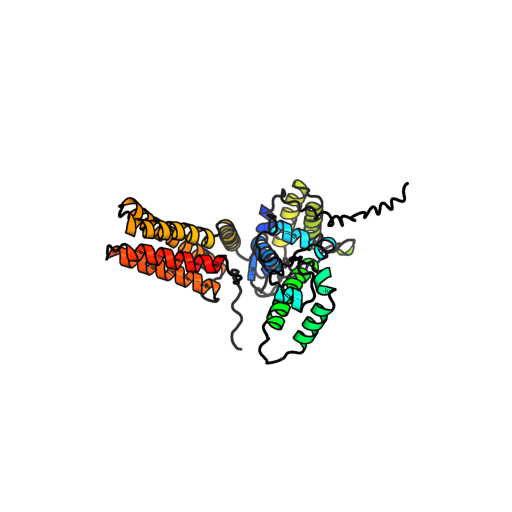1
ATOM 654 N N . ASP A 1 84 ? 4.541 16.539 -13.812 1.00 94.69 84 ASP A N 1
ATOM 655 C CA . ASP A 1 84 ? 3.842 17.820 -13.690 1.00 94.69 84 ASP A CA 1
ATOM 656 C C . ASP A 1 84 ? 2.471 17.714 -13.007 1.00 94.69 84 ASP A C 1
ATOM 658 O O . ASP A 1 84 ? 1.862 18.737 -12.684 1.00 94.69 84 ASP A O 1
ATOM 662 N N . GLN A 1 85 ? 1.994 16.503 -12.706 1.00 94.38 85 GLN A N 1
ATOM 663 C CA . GLN A 1 85 ? 0.705 16.313 -12.040 1.00 94.38 85 GLN A CA 1
ATOM 664 C C . GLN A 1 85 ? 0.783 16.600 -10.531 1.00 94.38 85 GLN A C 1
ATOM 666 O O . GLN A 1 85 ? 1.763 16.235 -9.875 1.00 94.38 85 GLN A O 1
ATOM 671 N N . PRO A 1 86 ? -0.250 17.226 -9.933 1.00 94.38 86 PRO A N 1
ATOM 672 C CA . PRO A 1 86 ? -0.282 17.516 -8.504 1.00 94.38 86 PRO A CA 1
ATOM 673 C C . PRO A 1 86 ? -0.568 16.238 -7.700 1.00 94.38 86 PRO A C 1
ATOM 675 O O . PRO A 1 86 ? -1.718 15.903 -7.420 1.00 94.38 86 PRO A O 1
ATOM 678 N N . LEU A 1 87 ? 0.492 15.530 -7.309 1.00 95.00 87 LEU A N 1
ATOM 679 C CA . LEU A 1 87 ? 0.422 14.258 -6.578 1.00 95.00 87 LEU A CA 1
ATOM 680 C C . LEU A 1 87 ? 0.709 14.401 -5.077 1.00 95.00 87 LEU A C 1
ATOM 682 O O . LEU A 1 87 ? 0.168 13.649 -4.265 1.00 95.00 87 LEU A O 1
ATOM 686 N N . ILE A 1 88 ? 1.563 15.355 -4.697 1.00 96.12 88 ILE A N 1
ATOM 687 C CA . ILE A 1 88 ? 2.173 15.403 -3.366 1.00 96.12 88 ILE A CA 1
ATOM 688 C C . ILE A 1 88 ? 1.415 16.385 -2.486 1.00 96.12 88 ILE A C 1
ATOM 690 O O . ILE A 1 88 ? 1.476 17.602 -2.664 1.00 96.12 88 ILE A O 1
ATOM 694 N N . GLU A 1 89 ? 0.695 15.841 -1.509 1.00 94.06 89 GLU A N 1
ATOM 695 C CA . GLU A 1 89 ? -0.141 16.627 -0.611 1.00 94.06 89 GLU A CA 1
ATOM 696 C C . GLU A 1 89 ? 0.638 17.159 0.608 1.00 94.06 89 GLU A C 1
ATOM 698 O O . GLU A 1 89 ? 1.202 16.395 1.398 1.00 94.06 89 GLU A O 1
ATOM 703 N N . ILE A 1 90 ? 0.594 18.480 0.804 1.00 95.25 90 ILE A N 1
ATOM 704 C CA . ILE A 1 90 ? 1.171 19.231 1.925 1.00 95.25 90 ILE A CA 1
ATOM 705 C C . ILE A 1 90 ? 0.041 19.996 2.637 1.00 95.25 90 ILE A C 1
ATOM 707 O O . ILE A 1 90 ? -0.150 21.198 2.449 1.00 95.25 90 ILE A O 1
ATOM 711 N N . ARG A 1 91 ? -0.735 19.301 3.485 1.00 92.25 91 ARG A N 1
ATOM 712 C CA . ARG A 1 91 ? -1.897 19.883 4.202 1.00 92.25 91 ARG A CA 1
ATOM 713 C C . ARG A 1 91 ? -1.533 20.925 5.260 1.00 92.25 91 ARG A C 1
ATOM 715 O O . ARG A 1 91 ? -2.328 21.823 5.527 1.00 92.25 91 ARG A O 1
ATOM 722 N N . ASN A 1 92 ? -0.355 20.821 5.867 1.00 93.81 92 ASN A N 1
ATOM 723 C CA . ASN A 1 92 ? 0.049 21.694 6.967 1.00 93.81 92 ASN A CA 1
ATOM 724 C C . ASN A 1 92 ? 0.353 23.119 6.458 1.00 93.81 92 ASN A C 1
ATOM 726 O O . ASN A 1 92 ? 1.280 23.313 5.673 1.00 93.81 92 ASN A O 1
ATOM 730 N N . ALA A 1 93 ? -0.431 24.105 6.908 1.00 94.31 93 ALA A N 1
ATOM 731 C CA . ALA A 1 93 ? -0.309 25.497 6.472 1.00 94.31 93 ALA A CA 1
ATOM 732 C C . ALA A 1 93 ? 1.008 26.156 6.918 1.00 94.31 93 ALA A C 1
ATOM 734 O O . ALA A 1 93 ? 1.624 26.871 6.132 1.00 94.31 93 ALA A O 1
ATOM 735 N N . GLU A 1 94 ? 1.482 25.865 8.133 1.00 94.25 94 GLU A N 1
ATOM 736 C CA . GLU A 1 94 ? 2.766 26.376 8.632 1.00 94.25 94 GLU A CA 1
ATOM 737 C C . GLU A 1 94 ? 3.945 25.813 7.835 1.00 94.25 94 GLU A C 1
ATOM 739 O O . GLU A 1 94 ? 4.880 26.542 7.519 1.00 94.25 94 GLU A O 1
ATOM 744 N N . LEU A 1 95 ? 3.878 24.542 7.430 1.00 94.75 95 LEU A N 1
ATOM 745 C CA . LEU A 1 95 ? 4.882 23.935 6.558 1.00 94.75 95 LEU A CA 1
ATOM 746 C C . LEU A 1 95 ? 4.896 24.604 5.181 1.00 94.75 95 LEU A C 1
ATOM 748 O O . LEU A 1 95 ? 5.966 24.958 4.696 1.00 94.75 95 LEU A O 1
ATOM 752 N N . ARG A 1 96 ? 3.726 24.841 4.570 1.00 96.44 96 ARG A N 1
ATOM 753 C CA . ARG A 1 96 ? 3.648 25.580 3.296 1.00 96.44 96 ARG A CA 1
ATOM 754 C C . ARG A 1 96 ? 4.232 26.983 3.428 1.00 96.44 96 ARG A C 1
ATOM 756 O O . ARG A 1 96 ? 5.035 27.387 2.594 1.00 96.44 96 ARG A O 1
ATOM 763 N N . LYS A 1 97 ? 3.904 27.689 4.511 1.00 95.75 97 LYS A N 1
ATOM 764 C CA . LYS A 1 97 ? 4.445 29.018 4.816 1.00 95.75 97 LYS A CA 1
ATOM 765 C C . LYS A 1 97 ? 5.965 28.998 5.005 1.00 95.75 97 LYS A C 1
ATOM 767 O O . LYS A 1 97 ? 6.652 29.833 4.426 1.00 95.75 97 LYS A O 1
ATOM 772 N N . ALA A 1 98 ? 6.499 28.040 5.764 1.00 94.06 98 ALA A N 1
ATOM 773 C CA . ALA A 1 98 ? 7.937 27.880 5.991 1.00 94.06 98 ALA A CA 1
ATOM 774 C C . ALA A 1 98 ? 8.703 27.545 4.700 1.00 94.06 98 ALA A C 1
ATOM 776 O O . ALA A 1 98 ? 9.837 27.996 4.506 1.00 94.06 98 ALA A O 1
ATOM 777 N N . LEU A 1 99 ? 8.063 26.780 3.812 1.00 95.06 99 LEU A N 1
ATOM 778 C CA . LEU A 1 99 ? 8.569 26.481 2.479 1.00 95.06 99 LEU A CA 1
ATOM 779 C C . LEU A 1 99 ? 8.398 27.642 1.500 1.00 95.06 99 LEU A C 1
ATOM 781 O O . LEU A 1 99 ? 9.089 27.625 0.502 1.00 95.06 99 LEU A O 1
ATOM 785 N N . GLN A 1 100 ? 7.586 28.664 1.797 1.00 96.12 100 GLN A N 1
ATOM 786 C CA . GLN A 1 100 ? 7.219 29.753 0.873 1.00 96.12 100 GLN A CA 1
ATOM 787 C C . GLN A 1 100 ? 6.382 29.279 -0.330 1.00 96.12 100 GLN A C 1
ATOM 789 O O . GLN A 1 100 ? 6.450 29.847 -1.420 1.00 96.12 100 GLN A O 1
ATOM 794 N N . LEU A 1 101 ? 5.562 28.249 -0.114 1.00 95.75 101 LEU A N 1
ATOM 795 C CA . LEU A 1 101 ? 4.589 27.744 -1.079 1.00 95.75 101 LEU A CA 1
ATOM 796 C C . LEU A 1 101 ? 3.277 28.554 -1.031 1.00 95.75 101 LEU A C 1
ATOM 798 O O . LEU A 1 101 ? 2.947 29.120 0.017 1.00 95.75 101 LEU A O 1
ATOM 802 N N . PRO A 1 102 ? 2.487 28.573 -2.125 1.00 94.31 102 PRO A N 1
ATOM 803 C CA . PRO A 1 102 ? 1.169 29.202 -2.145 1.00 94.31 102 PRO A CA 1
ATOM 804 C C . PRO A 1 102 ? 0.271 28.719 -0.988 1.00 94.31 102 PRO A C 1
ATOM 806 O O . PRO A 1 102 ? 0.138 27.508 -0.779 1.00 94.31 102 PRO A O 1
ATOM 809 N N . PRO A 1 103 ? -0.367 29.630 -0.227 1.00 91.00 103 PRO A N 1
ATOM 810 C CA . PRO A 1 103 ? -1.110 29.265 0.981 1.00 91.00 103 PRO A CA 1
ATOM 811 C C . PRO A 1 103 ? -2.366 28.430 0.688 1.00 91.00 103 PRO A C 1
ATOM 813 O O . PRO A 1 103 ? -2.670 27.511 1.457 1.00 91.00 103 PRO A O 1
ATOM 816 N N . ASP A 1 104 ? -3.033 28.705 -0.437 1.00 92.81 104 ASP A N 1
ATOM 817 C CA . ASP A 1 104 ? -4.317 28.105 -0.830 1.00 92.81 104 ASP A CA 1
ATOM 818 C C . ASP A 1 104 ? -4.170 26.791 -1.618 1.00 92.81 104 ASP A C 1
ATOM 820 O O . ASP A 1 104 ? -5.150 26.082 -1.840 1.00 92.81 104 ASP A O 1
ATOM 824 N N . GLN A 1 105 ? -2.947 26.428 -2.018 1.00 94.25 105 GLN A N 1
ATOM 825 C CA . GLN A 1 105 ? -2.662 25.181 -2.727 1.00 94.25 105 GLN A CA 1
ATOM 826 C C . GLN A 1 105 ? -2.147 24.127 -1.746 1.00 94.25 105 GLN A C 1
ATOM 828 O O . GLN A 1 105 ? -1.163 24.345 -1.047 1.00 94.25 105 GLN A O 1
ATOM 833 N N . THR A 1 106 ? -2.790 22.961 -1.694 1.00 95.25 106 THR A N 1
ATOM 834 C CA . THR A 1 106 ? -2.393 21.867 -0.789 1.00 95.25 106 THR A CA 1
ATOM 835 C C . THR A 1 106 ? -1.715 20.703 -1.496 1.00 95.25 106 THR A C 1
ATOM 837 O O . THR A 1 106 ? -1.190 19.828 -0.813 1.00 95.25 106 THR A O 1
ATOM 840 N N . VAL A 1 107 ? -1.705 20.674 -2.830 1.00 95.25 107 VAL A N 1
ATOM 841 C CA . VAL A 1 107 ? -1.148 19.571 -3.622 1.00 95.25 107 VAL A CA 1
ATOM 842 C C . VAL A 1 107 ? -0.212 20.121 -4.689 1.00 95.25 107 VAL A C 1
ATOM 844 O O . VAL A 1 107 ? -0.556 21.074 -5.388 1.00 95.25 107 VAL A O 1
ATOM 847 N N . PHE A 1 108 ? 0.969 19.523 -4.805 1.00 96.69 108 PHE A N 1
ATOM 848 C CA . PHE A 1 108 ? 2.062 20.003 -5.647 1.00 96.69 108 PHE A CA 1
ATOM 849 C C . PHE A 1 108 ? 2.602 18.884 -6.537 1.00 96.69 108 PHE A C 1
ATOM 851 O O . PHE A 1 108 ? 2.493 17.703 -6.197 1.00 96.69 108 PHE A O 1
ATOM 858 N N . SER A 1 109 ? 3.171 19.258 -7.684 1.00 96.62 109 SER A N 1
ATOM 859 C CA . SER A 1 109 ? 3.833 18.315 -8.587 1.00 96.62 109 SER A CA 1
ATOM 860 C C . SER A 1 109 ? 5.293 18.079 -8.213 1.00 96.62 109 SER A C 1
ATOM 862 O O . SER A 1 109 ? 5.890 18.864 -7.467 1.00 96.62 109 SER A O 1
ATOM 864 N N . TYR A 1 110 ? 5.868 17.005 -8.757 1.00 96.25 110 TYR A N 1
ATOM 865 C CA . TYR A 1 110 ? 7.279 16.660 -8.590 1.00 96.25 110 TYR A CA 1
ATOM 866 C C . TYR A 1 110 ? 8.183 17.814 -9.049 1.00 96.25 110 TYR A C 1
ATOM 868 O O . TYR A 1 110 ? 8.976 18.339 -8.260 1.00 96.25 110 TYR A O 1
ATOM 876 N N . ASN A 1 111 ? 7.968 18.300 -10.276 1.00 96.19 111 ASN A N 1
ATOM 877 C CA . ASN A 1 111 ? 8.730 19.413 -10.847 1.00 96.19 111 ASN A CA 1
ATOM 878 C C . ASN A 1 111 ? 8.559 20.719 -10.060 1.00 96.19 111 ASN A C 1
ATOM 880 O O . ASN A 1 111 ? 9.533 21.444 -9.850 1.00 96.19 111 ASN A O 1
ATOM 884 N N . THR A 1 112 ? 7.347 21.007 -9.570 1.00 96.50 112 THR A N 1
ATOM 885 C CA . THR A 1 112 ? 7.094 22.209 -8.757 1.00 96.50 112 THR A CA 1
ATOM 886 C C . THR A 1 112 ? 7.930 22.198 -7.480 1.00 96.50 112 THR A C 1
ATOM 888 O O . THR A 1 112 ? 8.561 23.201 -7.148 1.00 96.50 112 THR A O 1
ATOM 891 N N . LEU A 1 113 ? 7.953 21.072 -6.760 1.00 96.44 113 LEU A N 1
ATOM 892 C CA . LEU A 1 113 ? 8.672 20.972 -5.491 1.00 96.44 113 LEU A CA 1
ATOM 893 C C . LEU A 1 113 ? 10.188 20.969 -5.694 1.00 96.44 113 LEU A C 1
ATOM 895 O O . LEU A 1 113 ? 10.882 21.736 -5.027 1.00 96.44 113 LEU A O 1
ATOM 899 N N . LEU A 1 114 ? 10.708 20.179 -6.637 1.00 94.50 114 LEU A N 1
ATOM 900 C CA . LEU A 1 114 ? 12.146 20.148 -6.916 1.00 94.50 114 LEU A CA 1
ATOM 901 C C . LEU A 1 114 ? 12.674 21.460 -7.498 1.00 94.50 114 LEU A C 1
ATOM 903 O O . LEU A 1 114 ? 13.801 21.853 -7.203 1.00 94.50 114 LEU A O 1
ATOM 907 N N . GLY A 1 115 ? 11.870 22.170 -8.290 1.00 94.81 115 GLY A N 1
ATOM 908 C CA . GLY A 1 115 ? 12.234 23.484 -8.813 1.00 94.81 115 GLY A CA 1
ATOM 909 C C . GLY A 1 115 ? 12.261 24.578 -7.740 1.00 94.81 115 GLY A C 1
ATOM 910 O O . GLY A 1 115 ? 12.953 25.589 -7.902 1.00 94.81 115 GLY A O 1
ATOM 911 N N . HIS A 1 116 ? 11.556 24.386 -6.621 1.00 97.00 116 HIS A N 1
ATOM 912 C CA . HIS A 1 116 ? 11.344 25.432 -5.629 1.00 97.00 116 HIS A CA 1
ATOM 913 C C . HIS A 1 116 ? 12.634 25.789 -4.859 1.00 97.00 116 HIS A C 1
ATOM 915 O O . HIS A 1 116 ? 13.192 24.936 -4.160 1.00 97.00 116 HIS A O 1
ATOM 921 N N . PRO A 1 117 ? 13.120 27.053 -4.918 1.00 96.12 117 PRO A N 1
ATOM 922 C CA . PRO A 1 117 ? 14.404 27.431 -4.320 1.00 96.12 117 PRO A CA 1
ATOM 923 C C . PRO A 1 117 ? 14.510 27.148 -2.820 1.00 96.12 117 PRO A C 1
ATOM 925 O O . PRO A 1 117 ? 15.520 26.620 -2.360 1.00 96.12 117 PRO A O 1
ATOM 928 N N . ARG A 1 118 ? 13.454 27.459 -2.059 1.00 96.25 118 ARG A N 1
ATOM 929 C CA . ARG A 1 118 ? 13.457 27.282 -0.605 1.00 96.25 118 ARG A CA 1
ATOM 930 C C . ARG A 1 118 ? 13.485 25.810 -0.207 1.00 96.25 118 ARG A C 1
ATOM 932 O O . ARG A 1 118 ? 14.200 25.445 0.721 1.00 96.25 118 ARG A O 1
ATOM 939 N N . PHE A 1 119 ? 12.744 24.968 -0.924 1.00 95.69 119 PHE A N 1
ATOM 940 C CA . PHE A 1 119 ? 12.759 23.528 -0.693 1.00 95.69 119 PHE A CA 1
ATOM 941 C C . PHE A 1 119 ? 14.134 22.924 -1.011 1.00 95.69 119 PHE A C 1
ATOM 943 O O . PHE A 1 119 ? 14.675 22.193 -0.186 1.00 95.69 119 PHE A O 1
ATOM 950 N N . ARG A 1 120 ? 14.757 23.302 -2.139 1.00 95.06 120 ARG A N 1
ATOM 951 C CA . ARG A 1 120 ? 16.122 22.865 -2.486 1.00 95.06 120 ARG A CA 1
ATOM 952 C C . ARG A 1 120 ? 17.163 23.262 -1.447 1.00 95.06 120 ARG A C 1
ATOM 954 O O . ARG A 1 120 ? 18.004 22.440 -1.103 1.00 95.06 120 ARG A O 1
ATOM 961 N N . GLN A 1 121 ? 17.088 24.490 -0.934 1.00 95.25 121 GLN A N 1
ATOM 962 C CA . GLN A 1 121 ? 17.966 24.939 0.146 1.00 95.25 121 GLN A CA 1
ATOM 963 C C . GLN A 1 121 ? 17.845 24.016 1.367 1.00 95.25 121 GLN A C 1
ATOM 965 O O . GLN A 1 121 ? 18.845 23.476 1.820 1.00 95.25 121 GLN A O 1
ATOM 970 N N . LEU A 1 122 ? 16.620 23.781 1.850 1.00 94.19 122 LEU A N 1
ATOM 971 C CA . LEU A 1 122 ? 16.383 22.946 3.031 1.00 94.19 122 LEU A CA 1
ATOM 972 C C . LEU A 1 122 ? 16.792 21.483 2.814 1.00 94.19 122 LEU A C 1
ATOM 974 O O . LEU A 1 122 ? 17.269 20.841 3.745 1.00 94.19 122 LEU A O 1
ATOM 978 N N . MET A 1 123 ? 16.632 20.946 1.601 1.00 93.56 123 MET A N 1
ATOM 979 C CA . MET A 1 123 ? 17.151 19.617 1.269 1.00 93.56 123 MET A CA 1
ATOM 980 C C . MET A 1 123 ? 18.680 19.562 1.332 1.00 93.56 123 MET A C 1
ATOM 982 O O . MET A 1 123 ? 19.212 18.608 1.891 1.00 93.56 123 MET A O 1
ATOM 986 N N . GLY A 1 124 ? 19.372 20.580 0.811 1.00 91.69 124 GLY A N 1
ATOM 987 C CA . GLY A 1 124 ? 20.829 20.680 0.919 1.00 91.69 124 GLY A CA 1
ATOM 988 C C . GLY A 1 124 ? 21.289 20.801 2.373 1.00 91.69 124 GLY A C 1
ATOM 989 O O . GLY A 1 124 ? 22.204 20.097 2.794 1.00 91.69 124 GLY A O 1
ATOM 990 N N . ASP A 1 125 ? 20.597 21.612 3.176 1.00 91.25 125 ASP A N 1
ATOM 991 C CA . ASP A 1 125 ? 20.873 21.744 4.609 1.00 91.25 125 ASP A CA 1
ATOM 992 C C . ASP A 1 125 ? 20.724 20.386 5.323 1.00 91.25 125 ASP A C 1
ATOM 994 O O . ASP A 1 125 ? 21.601 19.999 6.099 1.00 91.25 125 ASP A O 1
ATOM 998 N N . LEU A 1 126 ? 19.674 19.613 5.006 1.00 91.56 126 LEU A N 1
ATOM 999 C CA . LEU A 1 126 ? 19.445 18.273 5.565 1.00 91.56 126 LEU A CA 1
ATOM 1000 C C . LEU A 1 126 ? 20.595 17.290 5.305 1.00 91.56 126 LEU A C 1
ATOM 1002 O O . LEU A 1 126 ? 20.852 16.437 6.153 1.00 91.56 126 LEU A O 1
ATOM 1006 N N . GLU A 1 127 ? 21.276 17.373 4.161 1.00 86.69 127 GLU A N 1
ATOM 1007 C CA . GLU A 1 127 ? 22.405 16.486 3.831 1.00 86.69 127 GLU A CA 1
ATOM 1008 C C . GLU A 1 127 ? 23.642 16.752 4.699 1.00 86.69 127 GLU A C 1
ATOM 1010 O O . GLU A 1 127 ? 24.454 15.853 4.940 1.00 86.69 127 GLU A O 1
ATOM 1015 N N . THR A 1 128 ? 23.780 17.976 5.213 1.00 89.50 128 THR A N 1
ATOM 1016 C CA . THR A 1 128 ? 24.904 18.360 6.081 1.00 89.50 128 THR A CA 1
ATOM 1017 C C . THR A 1 128 ? 24.720 17.917 7.531 1.00 89.50 128 THR A C 1
ATOM 1019 O O . THR A 1 128 ? 25.693 17.816 8.284 1.00 89.50 128 THR A O 1
ATOM 1022 N N . ILE A 1 129 ? 23.484 17.622 7.942 1.00 88.19 129 ILE A N 1
ATOM 1023 C CA . ILE A 1 129 ? 23.166 17.269 9.323 1.00 88.19 129 ILE A CA 1
ATOM 1024 C C . ILE A 1 129 ? 23.648 15.851 9.620 1.00 88.19 129 ILE A C 1
ATOM 1026 O O . ILE A 1 129 ? 23.199 14.872 9.026 1.00 88.19 129 ILE A O 1
ATOM 1030 N N . ARG A 1 130 ? 24.529 15.728 10.616 1.00 83.94 130 ARG A N 1
ATOM 1031 C CA . ARG A 1 130 ? 25.015 14.440 11.119 1.00 83.94 130 ARG A CA 1
ATOM 1032 C C . ARG A 1 130 ? 24.887 14.374 12.633 1.00 83.94 130 ARG A C 1
ATOM 1034 O O . ARG A 1 130 ? 25.237 15.318 13.332 1.00 83.94 130 ARG A O 1
ATOM 1041 N N . GLY A 1 131 ? 24.386 13.249 13.141 1.00 82.25 131 GLY A N 1
ATOM 1042 C CA . GLY A 1 131 ? 24.442 12.907 14.566 1.00 82.25 131 GLY A CA 1
ATOM 1043 C C . GLY A 1 131 ? 23.548 13.715 15.517 1.00 82.25 131 GLY A C 1
ATOM 1044 O O . GLY A 1 131 ? 23.556 13.423 16.709 1.00 82.25 131 GLY A O 1
ATOM 1045 N N . ARG A 1 132 ? 22.753 14.685 15.037 1.00 91.31 132 ARG A N 1
ATOM 1046 C CA . ARG A 1 132 ? 21.731 15.370 15.850 1.00 91.31 132 ARG A CA 1
ATOM 1047 C C . ARG A 1 132 ? 20.314 15.003 15.429 1.00 91.31 132 ARG A C 1
ATOM 1049 O O . ARG A 1 132 ? 20.062 14.616 14.290 1.00 91.31 132 ARG A O 1
ATOM 1056 N N . ARG A 1 133 ? 19.374 15.180 16.359 1.00 88.88 133 ARG A N 1
ATOM 1057 C CA . ARG A 1 133 ? 17.942 15.051 16.080 1.00 88.88 133 ARG A CA 1
ATOM 1058 C C . ARG A 1 133 ? 17.494 16.186 15.154 1.00 88.88 133 ARG A C 1
ATOM 1060 O O . ARG A 1 133 ? 17.898 17.335 15.344 1.00 88.88 133 ARG A O 1
ATOM 1067 N N . LEU A 1 134 ? 16.666 15.838 14.173 1.00 90.44 134 LEU A N 1
ATOM 1068 C CA . LEU A 1 134 ? 16.031 16.814 13.294 1.00 90.44 134 LEU A CA 1
ATOM 1069 C C . LEU A 1 134 ? 14.998 17.629 14.067 1.00 90.44 134 LEU A C 1
ATOM 1071 O O . LEU A 1 134 ? 14.274 17.087 14.911 1.00 90.44 134 LEU A O 1
ATOM 1075 N N . ASP A 1 135 ? 14.917 18.914 13.752 1.00 91.75 135 ASP A N 1
ATOM 1076 C CA . ASP A 1 135 ? 13.815 19.751 14.201 1.00 91.75 135 ASP A CA 1
ATOM 1077 C C . ASP A 1 135 ? 12.499 19.382 13.464 1.00 91.75 135 ASP A C 1
ATOM 1079 O O . ASP A 1 135 ? 12.496 18.572 12.525 1.00 91.75 135 ASP A O 1
ATOM 1083 N N . PRO A 1 136 ? 11.337 19.916 13.891 1.00 92.38 136 PRO A N 1
ATOM 1084 C CA . PRO A 1 136 ? 10.061 19.591 13.259 1.00 92.38 136 PRO A CA 1
ATOM 1085 C C . PRO A 1 136 ? 9.969 19.959 11.770 1.00 92.38 136 PRO A C 1
ATOM 1087 O O . PRO A 1 136 ? 9.320 19.233 11.016 1.00 92.38 136 PRO A O 1
ATOM 1090 N N . LEU A 1 137 ? 10.588 21.063 11.337 1.00 93.25 137 LEU A N 1
ATOM 1091 C CA . LEU A 1 137 ? 10.571 21.497 9.938 1.00 93.25 137 LEU A CA 1
ATOM 1092 C C . LEU A 1 137 ? 11.450 20.575 9.091 1.00 93.25 137 LEU A C 1
ATOM 1094 O O . LEU A 1 137 ? 10.993 20.064 8.074 1.00 93.25 137 LEU A O 1
ATOM 1098 N N . GLU A 1 138 ? 12.669 20.308 9.547 1.00 94.06 138 GLU A N 1
ATOM 1099 C CA . GLU A 1 138 ? 13.626 19.385 8.936 1.00 94.06 138 GLU A CA 1
ATOM 1100 C C . GLU A 1 138 ? 13.028 17.988 8.768 1.00 94.06 138 GLU A C 1
ATOM 1102 O O . GLU A 1 138 ? 13.102 17.402 7.687 1.00 94.06 138 GLU A O 1
ATOM 1107 N N . SER A 1 139 ? 12.362 17.471 9.806 1.00 93.50 139 SER A N 1
ATOM 1108 C CA . SER A 1 139 ? 11.658 16.191 9.716 1.00 93.50 139 SER A CA 1
ATOM 1109 C C . SER A 1 139 ? 10.589 16.222 8.627 1.00 93.50 139 SER A C 1
ATOM 1111 O O . SER A 1 139 ? 10.471 15.265 7.875 1.00 93.50 139 SER A O 1
ATOM 1113 N N . LYS A 1 140 ? 9.818 17.309 8.510 1.00 94.12 140 LYS A N 1
ATOM 1114 C CA . LYS A 1 140 ? 8.765 17.414 7.492 1.00 94.12 140 LYS A CA 1
ATOM 1115 C C . LYS A 1 140 ? 9.310 17.581 6.077 1.00 94.12 140 LYS A C 1
ATOM 1117 O O . LYS A 1 140 ? 8.720 17.050 5.142 1.00 94.12 140 LYS A O 1
ATOM 1122 N N . VAL A 1 141 ? 10.426 18.285 5.913 1.00 95.31 141 VAL A N 1
ATOM 1123 C CA . VAL A 1 141 ? 11.135 18.390 4.629 1.00 95.31 141 VAL A CA 1
ATOM 1124 C C . VAL A 1 141 ? 11.676 17.019 4.221 1.00 95.31 141 VAL A C 1
ATOM 1126 O O . VAL A 1 141 ? 11.517 16.630 3.066 1.00 95.31 141 VAL A O 1
ATOM 1129 N N . ARG A 1 142 ? 12.243 16.256 5.167 1.00 94.94 142 ARG A N 1
ATOM 1130 C CA . ARG A 1 142 ? 12.669 14.871 4.934 1.00 94.94 142 ARG A CA 1
ATOM 1131 C C . ARG A 1 142 ? 11.494 13.997 4.493 1.00 94.94 142 ARG A C 1
ATOM 1133 O O . ARG A 1 142 ? 11.639 13.309 3.490 1.00 94.94 142 ARG A O 1
ATOM 1140 N N . ASP A 1 143 ? 10.349 14.077 5.176 1.00 93.81 143 ASP A N 1
ATOM 1141 C CA . ASP A 1 143 ? 9.146 13.321 4.802 1.00 93.81 143 ASP A CA 1
ATOM 1142 C C . ASP A 1 143 ? 8.737 13.633 3.340 1.00 93.81 143 ASP A C 1
ATOM 1144 O O . ASP A 1 143 ? 8.420 12.728 2.576 1.00 93.81 143 ASP A O 1
ATOM 1148 N N . ILE A 1 144 ? 8.774 14.906 2.908 1.00 95.75 144 ILE A N 1
ATOM 1149 C CA . ILE A 1 144 ? 8.480 15.287 1.509 1.00 95.75 144 ILE A CA 1
ATOM 1150 C C . ILE A 1 144 ? 9.529 14.715 0.546 1.00 95.75 144 ILE A C 1
ATOM 1152 O O . ILE A 1 144 ? 9.164 14.196 -0.509 1.00 95.75 144 ILE A O 1
ATOM 1156 N N . ARG A 1 145 ? 10.818 14.794 0.897 1.00 95.62 145 ARG A N 1
ATOM 1157 C CA . ARG A 1 145 ? 11.911 14.240 0.086 1.00 95.62 145 ARG A CA 1
ATOM 1158 C C . ARG A 1 145 ? 11.741 12.739 -0.127 1.00 95.62 145 ARG A C 1
ATOM 1160 O O . ARG A 1 145 ? 11.881 12.292 -1.252 1.00 95.62 145 ARG A O 1
ATOM 1167 N N . GLU A 1 146 ? 11.389 11.983 0.911 1.00 94.75 146 GLU A N 1
ATOM 1168 C CA . GLU A 1 146 ? 11.140 10.538 0.803 1.00 94.75 146 GLU A CA 1
ATOM 1169 C C . GLU A 1 146 ? 10.035 10.230 -0.220 1.00 94.75 146 GLU A C 1
ATOM 1171 O O . GLU A 1 146 ? 10.209 9.359 -1.069 1.00 94.75 146 GLU A O 1
ATOM 1176 N N . ARG A 1 147 ? 8.939 11.003 -0.232 1.00 96.00 147 ARG A N 1
ATOM 1177 C CA . ARG A 1 147 ? 7.881 10.861 -1.253 1.00 96.00 147 ARG A CA 1
ATOM 1178 C C . ARG A 1 147 ? 8.375 11.159 -2.664 1.00 96.00 147 ARG A C 1
ATOM 1180 O O . ARG A 1 147 ? 8.008 10.453 -3.600 1.00 96.00 147 ARG A O 1
ATOM 1187 N N . LEU A 1 148 ? 9.185 12.209 -2.816 1.00 96.75 148 LEU A N 1
ATOM 1188 C CA . LEU A 1 148 ? 9.799 12.554 -4.098 1.00 96.75 148 LEU A CA 1
ATOM 1189 C C . LEU A 1 148 ? 10.727 11.431 -4.569 1.00 96.75 148 LEU A C 1
ATOM 1191 O O . LEU A 1 148 ? 10.650 11.055 -5.728 1.00 96.75 148 LEU A O 1
ATOM 1195 N N . THR A 1 149 ? 11.529 10.846 -3.679 1.00 96.06 149 THR A N 1
ATOM 1196 C CA . THR A 1 149 ? 12.408 9.710 -3.994 1.00 96.06 149 THR A CA 1
ATOM 1197 C C . THR A 1 149 ? 11.623 8.478 -4.441 1.00 96.06 149 THR A C 1
ATOM 1199 O O . THR A 1 149 ? 12.008 7.832 -5.417 1.00 96.06 149 THR A O 1
ATOM 1202 N N . TRP A 1 150 ? 10.502 8.161 -3.785 1.00 95.88 150 TRP A N 1
ATOM 1203 C CA . TRP A 1 150 ? 9.636 7.066 -4.230 1.00 95.88 150 TRP A CA 1
ATOM 1204 C C . TRP A 1 150 ? 9.081 7.305 -5.629 1.00 95.88 150 TRP A C 1
ATOM 1206 O O . TRP A 1 150 ? 9.177 6.429 -6.488 1.00 95.88 150 TRP A O 1
ATOM 1216 N N . LEU A 1 151 ? 8.545 8.502 -5.874 1.00 96.94 151 LEU A N 1
ATOM 1217 C CA . LEU A 1 151 ? 8.011 8.856 -7.183 1.00 96.94 151 LEU A CA 1
ATOM 1218 C C . LEU A 1 151 ? 9.109 8.820 -8.257 1.00 96.94 151 LEU A C 1
ATOM 1220 O O . LEU A 1 151 ? 8.905 8.210 -9.299 1.00 96.94 151 LEU A O 1
ATOM 1224 N N . ASP A 1 152 ? 10.283 9.388 -7.981 1.00 95.88 152 ASP A N 1
ATOM 1225 C CA . ASP A 1 152 ? 11.437 9.382 -8.887 1.00 95.88 152 ASP A CA 1
ATOM 1226 C C . ASP A 1 152 ? 11.856 7.959 -9.281 1.00 95.88 152 ASP A C 1
ATOM 1228 O O . ASP A 1 152 ? 12.046 7.668 -10.460 1.00 95.88 152 ASP A O 1
ATOM 1232 N N . THR A 1 153 ? 11.884 7.035 -8.315 1.00 94.81 153 THR A N 1
ATOM 1233 C CA . THR A 1 153 ? 12.215 5.620 -8.550 1.00 94.81 153 THR A CA 1
ATOM 1234 C C . THR A 1 153 ? 11.239 4.962 -9.534 1.00 94.81 153 THR A C 1
ATOM 1236 O O . THR A 1 153 ? 11.649 4.182 -10.397 1.00 94.81 153 THR A O 1
ATOM 1239 N N . VAL A 1 154 ? 9.942 5.278 -9.440 1.00 95.75 154 VAL A N 1
ATOM 1240 C CA . VAL A 1 154 ? 8.928 4.779 -10.383 1.00 95.75 154 VAL A CA 1
ATOM 1241 C C . VAL A 1 154 ? 9.081 5.448 -11.750 1.00 95.75 154 VAL A C 1
ATOM 1243 O O . VAL A 1 154 ? 9.120 4.750 -12.762 1.00 95.75 154 VAL A O 1
ATOM 1246 N N . LEU A 1 155 ? 9.214 6.778 -11.785 1.00 94.06 155 LEU A N 1
ATOM 1247 C CA . LEU A 1 155 ? 9.338 7.567 -13.017 1.00 94.06 155 LEU A CA 1
ATOM 1248 C C . LEU A 1 155 ? 10.589 7.195 -13.831 1.00 94.06 155 LEU A C 1
ATOM 1250 O O . LEU A 1 155 ? 10.558 7.240 -15.061 1.00 94.06 155 LEU A O 1
ATOM 1254 N N . ALA A 1 156 ? 11.671 6.797 -13.157 1.00 92.12 156 ALA A N 1
ATOM 1255 C CA . ALA A 1 156 ? 12.907 6.304 -13.762 1.00 92.12 156 ALA A CA 1
ATOM 1256 C C . ALA A 1 156 ? 12.834 4.827 -14.211 1.00 92.12 156 ALA A C 1
ATOM 1258 O O . ALA A 1 156 ? 13.816 4.286 -14.724 1.00 92.12 156 ALA A O 1
ATOM 1259 N N . GLY A 1 157 ? 11.700 4.148 -13.999 1.00 91.38 157 GLY A N 1
ATOM 1260 C CA . GLY A 1 157 ? 11.521 2.733 -14.333 1.00 91.38 157 GLY A CA 1
ATOM 1261 C C . GLY A 1 157 ? 12.314 1.773 -13.439 1.00 91.38 157 GLY A C 1
ATOM 1262 O O . GLY A 1 157 ? 12.564 0.640 -13.839 1.00 91.38 157 GLY A O 1
ATOM 1263 N N . GLN A 1 158 ? 12.717 2.208 -12.241 1.00 92.19 158 GLN A N 1
ATOM 1264 C CA . GLN A 1 158 ? 13.549 1.436 -11.307 1.00 92.19 158 GLN A CA 1
ATOM 1265 C C . GLN A 1 158 ? 12.744 0.787 -10.171 1.00 92.19 158 GLN A C 1
ATOM 1267 O O . GLN A 1 158 ? 13.299 0.042 -9.377 1.00 92.19 158 GLN A O 1
ATOM 1272 N N . ALA A 1 159 ? 11.437 1.043 -10.063 1.00 93.50 159 ALA A N 1
ATOM 1273 C CA . ALA A 1 159 ? 10.630 0.495 -8.967 1.00 93.50 159 ALA A CA 1
ATOM 1274 C C . ALA A 1 159 ? 10.266 -0.991 -9.152 1.00 93.50 159 ALA A C 1
ATOM 1276 O O . ALA A 1 159 ? 10.208 -1.750 -8.182 1.00 93.50 159 ALA A O 1
ATOM 1277 N N . ILE A 1 160 ? 9.998 -1.415 -10.391 1.00 95.31 160 ILE A N 1
ATOM 1278 C CA . ILE A 1 160 ? 9.381 -2.713 -10.689 1.00 95.31 160 ILE A CA 1
ATOM 1279 C C . ILE A 1 160 ? 10.459 -3.742 -11.058 1.00 95.31 160 ILE A C 1
ATOM 1281 O O . ILE A 1 160 ? 10.833 -3.887 -12.222 1.00 95.31 160 ILE A O 1
ATOM 1285 N N . HIS A 1 161 ? 10.941 -4.484 -10.061 1.00 95.12 161 HIS A N 1
ATOM 1286 C CA . HIS A 1 161 ? 11.965 -5.515 -10.238 1.00 95.12 161 HIS A CA 1
ATOM 1287 C C . HIS A 1 161 ? 11.325 -6.855 -10.623 1.00 95.12 161 HIS A C 1
ATOM 1289 O O . HIS A 1 161 ? 10.752 -7.538 -9.773 1.00 95.12 161 HIS A O 1
ATOM 1295 N N . LEU A 1 162 ? 11.406 -7.217 -11.908 1.00 94.75 162 LEU A N 1
ATOM 1296 C CA . LEU A 1 162 ? 10.724 -8.383 -12.500 1.00 94.75 162 LEU A CA 1
ATOM 1297 C C . LEU A 1 162 ? 11.671 -9.522 -12.873 1.00 94.75 162 LEU A C 1
ATOM 1299 O O . LEU A 1 162 ? 11.221 -10.660 -12.985 1.00 94.75 162 LEU A O 1
ATOM 1303 N N . ILE A 1 163 ? 12.948 -9.229 -13.124 1.00 94.00 163 ILE A N 1
ATOM 1304 C CA . ILE A 1 163 ? 13.905 -10.213 -13.635 1.00 94.00 163 ILE A CA 1
ATOM 1305 C C . ILE A 1 163 ? 14.550 -10.928 -12.442 1.00 94.00 163 ILE A C 1
ATOM 1307 O O . ILE A 1 163 ? 15.278 -10.284 -11.684 1.00 94.00 163 ILE A O 1
ATOM 1311 N N . PRO A 1 164 ? 14.326 -12.241 -12.259 1.00 93.88 164 PRO A N 1
ATOM 1312 C CA . PRO A 1 164 ? 14.899 -12.968 -11.138 1.00 93.88 164 PRO A CA 1
ATOM 1313 C C . PRO A 1 164 ? 16.415 -13.095 -11.234 1.00 93.88 164 PRO A C 1
ATOM 1315 O O . PRO A 1 164 ? 16.982 -13.209 -12.322 1.00 93.88 164 PRO A O 1
ATOM 1318 N N . HIS A 1 165 ? 17.070 -13.170 -10.079 1.00 92.62 165 HIS A N 1
ATOM 1319 C CA . HIS A 1 165 ? 18.481 -13.515 -10.039 1.00 92.62 165 HIS A CA 1
ATOM 1320 C C . HIS A 1 165 ? 18.678 -15.007 -10.412 1.00 92.62 165 HIS A C 1
ATOM 1322 O O . HIS A 1 165 ? 17.982 -15.877 -9.870 1.00 92.62 165 HIS A O 1
ATOM 1328 N N . PRO A 1 166 ? 19.607 -15.346 -11.330 1.00 92.62 166 PRO A N 1
ATOM 1329 C CA . PRO A 1 166 ? 19.677 -16.684 -11.923 1.00 92.62 166 PRO A CA 1
ATOM 1330 C C . PRO A 1 166 ? 20.231 -17.763 -10.981 1.00 92.62 166 PRO A C 1
ATOM 1332 O O . PRO A 1 166 ? 19.836 -18.920 -11.111 1.00 92.62 166 PRO A O 1
ATOM 1335 N N . SER A 1 167 ? 21.120 -17.399 -10.046 1.00 92.44 167 SER A N 1
ATOM 1336 C CA . SER A 1 167 ? 21.911 -18.377 -9.266 1.00 92.44 167 SER A CA 1
ATOM 1337 C C . SER A 1 167 ? 21.818 -18.224 -7.743 1.00 92.44 167 SER A C 1
ATOM 1339 O O . SER A 1 167 ? 21.781 -19.222 -7.036 1.00 92.44 167 SER A O 1
ATOM 1341 N N . ASP A 1 168 ? 21.771 -16.994 -7.233 1.00 92.56 168 ASP A N 1
ATOM 1342 C CA . ASP A 1 168 ? 21.560 -16.682 -5.809 1.00 92.56 168 ASP A CA 1
ATOM 1343 C C . ASP A 1 168 ? 20.057 -16.564 -5.460 1.00 92.56 168 ASP A C 1
ATOM 1345 O O . ASP A 1 168 ? 19.399 -15.663 -5.990 1.00 92.56 168 ASP A O 1
ATOM 1349 N N . PRO A 1 169 ? 19.505 -17.428 -4.581 1.00 89.38 169 PRO A N 1
ATOM 1350 C CA . PRO A 1 169 ? 18.119 -17.351 -4.105 1.00 89.38 169 PRO A CA 1
ATOM 1351 C C . PRO A 1 169 ? 17.772 -16.060 -3.357 1.00 89.38 169 PRO A C 1
ATOM 1353 O O . PRO A 1 169 ? 16.605 -15.680 -3.323 1.00 89.38 169 PRO A O 1
ATOM 1356 N N . LEU A 1 170 ? 18.763 -15.404 -2.745 1.00 88.56 170 LEU A N 1
ATOM 1357 C CA . LEU A 1 170 ? 18.611 -14.127 -2.042 1.00 88.56 170 LEU A CA 1
ATOM 1358 C C . LEU A 1 170 ? 19.048 -12.936 -2.907 1.00 88.56 170 LEU A C 1
ATOM 1360 O O . LEU A 1 170 ? 18.972 -11.791 -2.460 1.00 88.56 170 LEU A O 1
ATOM 1364 N N . GLY A 1 171 ? 19.487 -13.199 -4.140 1.00 88.94 171 GLY A N 1
ATOM 1365 C CA . GLY A 1 171 ? 19.957 -12.179 -5.063 1.00 88.94 171 GLY A CA 1
ATOM 1366 C C . GLY A 1 171 ? 18.857 -11.179 -5.416 1.00 88.94 171 GLY A C 1
ATOM 1367 O O . GLY A 1 171 ? 17.684 -11.539 -5.579 1.00 88.94 171 GLY A O 1
ATOM 1368 N N . ALA A 1 172 ? 19.247 -9.912 -5.555 1.00 91.88 172 ALA A N 1
ATOM 1369 C CA . ALA A 1 172 ? 18.339 -8.858 -5.978 1.00 91.88 172 ALA A CA 1
ATOM 1370 C C . ALA A 1 172 ? 17.840 -9.126 -7.407 1.00 91.88 172 ALA A C 1
ATOM 1372 O O . ALA A 1 172 ? 18.626 -9.384 -8.322 1.00 91.88 172 ALA A O 1
ATOM 1373 N N . TRP A 1 173 ? 16.526 -9.075 -7.588 1.00 94.44 173 TRP A N 1
ATOM 1374 C CA . TRP A 1 173 ? 15.892 -9.043 -8.896 1.00 94.44 173 TRP A CA 1
ATOM 1375 C C . TRP A 1 173 ? 16.200 -7.699 -9.543 1.00 94.44 173 TRP A C 1
ATOM 1377 O O . TRP A 1 173 ? 16.420 -6.716 -8.840 1.00 94.44 173 TRP A O 1
ATOM 1387 N N . THR A 1 174 ? 16.215 -7.640 -10.870 1.00 92.88 174 THR A N 1
ATOM 1388 C CA . THR A 1 174 ? 16.521 -6.405 -11.601 1.00 92.88 174 THR A CA 1
ATOM 1389 C C . THR A 1 174 ? 15.272 -5.819 -12.264 1.00 92.88 174 THR A C 1
ATOM 1391 O O . THR A 1 174 ? 14.336 -6.557 -12.613 1.00 92.88 174 THR A O 1
ATOM 1394 N N . PRO A 1 175 ? 15.206 -4.484 -12.411 1.00 92.69 175 PRO A N 1
ATOM 1395 C CA . PRO A 1 175 ? 14.116 -3.843 -13.127 1.00 92.69 175 PRO A CA 1
ATOM 1396 C C . PRO A 1 175 ? 14.234 -4.087 -14.632 1.00 92.69 175 PRO A C 1
ATOM 1398 O O . PRO A 1 175 ? 15.321 -4.307 -15.172 1.00 92.69 175 PRO A O 1
ATOM 1401 N N . ILE A 1 176 ? 13.097 -4.029 -15.326 1.00 83.69 176 ILE A N 1
ATOM 1402 C CA . ILE A 1 176 ? 13.081 -3.999 -16.790 1.00 83.69 176 ILE A CA 1
ATOM 1403 C C . ILE A 1 176 ? 13.132 -2.536 -17.214 1.00 83.69 176 ILE A C 1
ATOM 1405 O O . ILE A 1 176 ? 12.117 -1.842 -17.183 1.00 83.69 176 ILE A O 1
ATOM 1409 N N . GLU A 1 177 ? 14.309 -2.068 -17.627 1.00 71.06 177 GLU A N 1
ATOM 1410 C CA . GLU A 1 177 ? 14.434 -0.738 -18.222 1.00 71.06 177 GLU A CA 1
ATOM 1411 C C . GLU A 1 177 ? 13.503 -0.609 -19.434 1.00 71.06 177 GLU A C 1
ATOM 1413 O O . GLU A 1 177 ? 13.475 -1.476 -20.318 1.00 71.06 177 GLU A O 1
ATOM 1418 N N . LEU A 1 178 ? 12.749 0.491 -19.489 1.00 63.06 178 LEU A N 1
ATOM 1419 C CA . LEU A 1 178 ? 11.897 0.812 -20.625 1.00 63.06 178 LEU A CA 1
ATOM 1420 C C . LEU A 1 178 ? 12.781 1.257 -21.797 1.00 63.06 178 LEU A C 1
ATOM 1422 O O . LEU A 1 178 ? 13.127 2.428 -21.937 1.00 63.06 178 LEU A O 1
ATOM 1426 N N . VAL A 1 179 ? 13.187 0.309 -22.637 1.00 60.06 179 VAL A N 1
ATOM 1427 C CA . VAL A 1 179 ? 13.996 0.612 -23.818 1.00 60.06 179 VAL A CA 1
ATOM 1428 C C . VAL A 1 179 ? 13.083 0.896 -25.010 1.00 60.06 179 VAL A C 1
ATOM 1430 O O . VAL A 1 179 ? 12.325 0.029 -25.441 1.00 60.06 179 VAL A O 1
ATOM 1433 N N . VAL A 1 180 ? 13.176 2.105 -25.567 1.00 53.56 180 VAL A N 1
ATOM 1434 C CA . VAL A 1 180 ? 12.485 2.505 -26.804 1.00 53.56 180 VAL A CA 1
ATOM 1435 C C . VAL A 1 180 ? 13.456 2.381 -27.990 1.00 53.56 180 VAL A C 1
ATOM 1437 O O . VAL A 1 180 ? 14.585 2.868 -27.921 1.00 53.56 180 VAL A O 1
ATOM 1440 N N . GLY A 1 181 ? 13.028 1.738 -29.083 1.00 53.72 181 GLY A N 1
ATOM 1441 C CA . GLY A 1 181 ? 13.807 1.582 -30.327 1.00 53.72 181 GLY A CA 1
ATOM 1442 C C . GLY A 1 181 ? 14.664 0.305 -30.413 1.00 53.72 181 GLY A C 1
ATOM 1443 O O . GLY A 1 181 ? 14.478 -0.634 -29.642 1.00 53.72 181 GLY A O 1
ATOM 1444 N N . ASP A 1 182 ? 15.630 0.275 -31.343 1.00 52.19 182 ASP A N 1
ATOM 1445 C CA . ASP A 1 182 ? 16.465 -0.903 -31.682 1.00 52.19 182 ASP A CA 1
ATOM 1446 C C . ASP A 1 182 ? 17.279 -1.486 -30.511 1.00 52.19 182 ASP A C 1
ATOM 1448 O O . ASP A 1 182 ? 17.759 -2.613 -30.581 1.00 52.19 182 ASP A O 1
ATOM 1452 N N . LYS A 1 183 ? 17.419 -0.764 -29.393 1.00 49.62 183 LYS A N 1
ATOM 1453 C CA . LYS A 1 183 ? 18.124 -1.245 -28.192 1.00 49.62 183 LYS A CA 1
ATOM 1454 C C . LYS A 1 183 ? 17.323 -2.264 -27.367 1.00 49.62 183 LYS A C 1
ATOM 1456 O O . LYS A 1 183 ? 17.895 -2.903 -26.487 1.00 49.62 183 LYS A O 1
ATOM 1461 N N . ALA A 1 184 ? 16.022 -2.420 -27.625 1.00 54.78 184 ALA A N 1
ATOM 1462 C CA . ALA A 1 184 ? 15.219 -3.509 -27.061 1.00 54.78 184 ALA A CA 1
ATOM 1463 C C . ALA A 1 184 ? 15.432 -4.837 -27.815 1.00 54.78 184 ALA A C 1
ATOM 1465 O O . ALA A 1 184 ? 14.937 -5.880 -27.380 1.00 54.78 184 ALA A O 1
ATOM 1466 N N . ALA A 1 185 ? 16.135 -4.804 -28.956 1.00 54.22 185 ALA A N 1
ATOM 1467 C CA . ALA A 1 185 ? 16.289 -5.950 -29.835 1.00 54.22 185 ALA A CA 1
ATOM 1468 C C . ALA A 1 185 ? 17.055 -7.080 -29.134 1.00 54.22 185 ALA A C 1
ATOM 1470 O O . ALA A 1 185 ? 18.251 -6.981 -28.870 1.00 54.22 185 ALA A O 1
ATOM 1471 N N . GLY A 1 186 ? 16.340 -8.168 -28.847 1.00 68.94 186 GLY A N 1
ATOM 1472 C CA . GLY A 1 186 ? 16.920 -9.440 -28.416 1.00 68.94 186 GLY A CA 1
ATOM 1473 C C . GLY A 1 186 ? 16.534 -9.911 -27.016 1.00 68.94 186 GLY A C 1
ATOM 1474 O O . GLY A 1 186 ? 16.709 -11.094 -26.747 1.00 68.94 186 GLY A O 1
ATOM 1475 N N . ASP A 1 187 ? 15.968 -9.058 -26.153 1.00 86.25 187 ASP A N 1
ATOM 1476 C CA . ASP A 1 187 ? 15.491 -9.469 -24.823 1.00 86.25 187 ASP A CA 1
ATOM 1477 C C . ASP A 1 187 ? 13.959 -9.651 -24.826 1.00 86.25 187 ASP A C 1
ATOM 1479 O O . ASP A 1 187 ? 13.213 -8.663 -24.879 1.00 86.25 187 ASP A O 1
ATOM 1483 N N . PRO A 1 188 ? 13.451 -10.899 -24.758 1.00 90.44 188 PRO A N 1
ATOM 1484 C CA . PRO A 1 188 ? 12.016 -11.164 -24.771 1.00 90.44 188 PRO A CA 1
ATOM 1485 C C . PRO A 1 188 ? 11.256 -10.483 -23.626 1.00 90.44 188 PRO A C 1
ATOM 1487 O O . PRO A 1 188 ? 10.086 -10.143 -23.809 1.00 90.44 188 PRO A O 1
ATOM 1490 N N . ALA A 1 189 ? 11.889 -10.273 -22.464 1.00 91.75 189 ALA A N 1
ATOM 1491 C CA . ALA A 1 189 ? 11.246 -9.662 -21.304 1.00 91.75 189 ALA A CA 1
ATOM 1492 C C . ALA A 1 189 ? 11.046 -8.160 -21.525 1.00 91.75 189 ALA A C 1
ATOM 1494 O O . ALA A 1 189 ? 9.947 -7.652 -21.300 1.00 91.75 189 ALA A O 1
ATOM 1495 N N . LYS A 1 190 ? 12.059 -7.469 -22.068 1.00 90.69 190 LYS A N 1
ATOM 1496 C CA . LYS A 1 190 ? 11.954 -6.050 -22.457 1.00 90.69 190 LYS A CA 1
ATOM 1497 C C . LYS A 1 190 ? 10.890 -5.833 -23.528 1.00 90.69 190 LYS A C 1
ATOM 1499 O O . LYS A 1 190 ? 10.083 -4.915 -23.410 1.00 90.69 190 LYS A O 1
ATOM 1504 N N . ILE A 1 191 ? 10.836 -6.705 -24.538 1.00 91.44 191 ILE A N 1
ATOM 1505 C CA . ILE A 1 191 ? 9.824 -6.634 -25.605 1.00 91.44 191 ILE A CA 1
ATOM 1506 C C . ILE A 1 191 ? 8.413 -6.845 -25.040 1.00 91.44 191 ILE A C 1
ATOM 1508 O O . ILE A 1 191 ? 7.485 -6.112 -25.395 1.00 91.44 191 ILE A O 1
ATOM 1512 N N . ALA A 1 192 ? 8.232 -7.832 -24.158 1.00 94.81 192 ALA A N 1
ATOM 1513 C CA . ALA A 1 192 ? 6.941 -8.083 -23.526 1.00 94.81 192 ALA A CA 1
ATOM 1514 C C . ALA A 1 192 ? 6.513 -6.909 -22.628 1.00 94.81 192 ALA A C 1
ATOM 1516 O O . ALA A 1 192 ? 5.370 -6.465 -22.717 1.00 94.81 192 ALA A O 1
ATOM 1517 N N . TRP A 1 193 ? 7.434 -6.345 -21.841 1.00 94.94 193 TRP A N 1
ATOM 1518 C CA . TRP A 1 193 ? 7.175 -5.174 -20.998 1.00 94.94 193 TRP A CA 1
ATOM 1519 C C . TRP A 1 193 ? 6.805 -3.927 -21.812 1.00 94.94 193 TRP A C 1
ATOM 1521 O O . TRP A 1 193 ? 5.810 -3.266 -21.520 1.00 94.94 193 TRP A O 1
ATOM 1531 N N . ALA A 1 194 ? 7.530 -3.652 -22.900 1.00 93.50 194 ALA A N 1
ATOM 1532 C CA . ALA A 1 194 ? 7.199 -2.564 -23.819 1.00 93.50 194 ALA A CA 1
ATOM 1533 C C . ALA A 1 194 ? 5.825 -2.761 -24.489 1.00 93.50 194 ALA A C 1
ATOM 1535 O O . ALA A 1 194 ? 5.096 -1.794 -24.708 1.00 93.50 194 ALA A O 1
ATOM 1536 N N . SER A 1 195 ? 5.440 -4.012 -24.774 1.00 94.94 195 SER A N 1
ATOM 1537 C CA . SER A 1 195 ? 4.116 -4.338 -25.324 1.00 94.94 195 SER A CA 1
ATOM 1538 C C . SER A 1 195 ? 2.996 -4.028 -24.324 1.00 94.94 195 SER A C 1
ATOM 1540 O O . SER A 1 195 ? 1.975 -3.465 -24.721 1.00 94.94 195 SER A O 1
ATOM 1542 N N . VAL A 1 196 ? 3.206 -4.327 -23.033 1.00 97.00 196 VAL A N 1
ATOM 1543 C CA . VAL A 1 196 ? 2.276 -3.959 -21.949 1.00 97.00 196 VAL A CA 1
ATOM 1544 C C . VAL A 1 196 ? 2.105 -2.443 -21.895 1.00 97.00 196 VAL A C 1
ATOM 1546 O O . VAL A 1 196 ? 0.974 -1.965 -21.925 1.00 97.00 196 VAL A O 1
ATOM 1549 N N . GLY A 1 197 ? 3.208 -1.688 -21.891 1.00 95.06 197 GLY A N 1
ATOM 1550 C CA . GLY A 1 197 ? 3.162 -0.225 -21.866 1.00 95.06 197 GLY A CA 1
ATOM 1551 C C . GLY A 1 197 ? 2.455 0.375 -23.078 1.00 95.06 197 GLY A C 1
ATOM 1552 O O . GLY A 1 197 ? 1.564 1.206 -22.929 1.00 95.06 197 GLY A O 1
ATOM 1553 N N . GLY A 1 198 ? 2.773 -0.101 -24.283 1.00 95.00 198 GLY A N 1
ATOM 1554 C CA . GLY A 1 198 ? 2.121 0.364 -25.505 1.00 95.00 198 GLY A CA 1
ATOM 1555 C C . GLY A 1 198 ? 0.613 0.092 -25.527 1.00 95.00 198 GLY A C 1
ATOM 1556 O O . GLY A 1 198 ? -0.153 0.957 -25.946 1.00 95.00 198 GLY A O 1
ATOM 1557 N N . ALA A 1 199 ? 0.176 -1.090 -25.082 1.00 97.12 199 ALA A N 1
ATOM 1558 C CA . ALA A 1 199 ? -1.246 -1.424 -25.001 1.00 97.12 199 ALA A CA 1
ATOM 1559 C C . ALA A 1 199 ? -1.970 -0.628 -23.902 1.00 97.12 199 ALA A C 1
ATOM 1561 O O . ALA A 1 199 ? -3.074 -0.137 -24.135 1.00 97.12 199 ALA A O 1
ATOM 1562 N N . PHE A 1 200 ? -1.317 -0.438 -22.750 1.00 97.12 200 PHE A N 1
ATOM 1563 C CA . PHE A 1 200 ? -1.817 0.382 -21.651 1.00 97.12 200 PHE A CA 1
ATOM 1564 C C . PHE A 1 200 ? -2.055 1.826 -22.104 1.00 97.12 200 PHE A C 1
ATOM 1566 O O . PHE A 1 200 ? -3.178 2.307 -22.018 1.00 97.12 200 PHE A O 1
ATOM 1573 N N . LEU A 1 201 ? -1.051 2.493 -22.682 1.00 95.06 201 LEU A N 1
ATOM 1574 C CA . LEU A 1 201 ? -1.165 3.894 -23.113 1.00 95.06 201 LEU A CA 1
ATOM 1575 C C . LEU A 1 201 ? -2.246 4.117 -24.185 1.00 95.06 201 LEU A C 1
ATOM 1577 O O . LEU A 1 201 ? -2.816 5.201 -24.266 1.00 95.06 201 LEU A O 1
ATOM 1581 N N . ARG A 1 202 ? -2.553 3.100 -25.002 1.00 95.31 202 ARG A N 1
ATOM 1582 C CA . ARG A 1 202 ? -3.650 3.151 -25.986 1.00 95.31 202 ARG A CA 1
ATOM 1583 C C . ARG A 1 202 ? -5.023 2.802 -25.403 1.00 95.31 202 ARG A C 1
ATOM 1585 O O . ARG A 1 202 ? -6.018 2.972 -26.102 1.00 95.31 202 ARG A O 1
ATOM 1592 N N . GLY A 1 203 ? -5.090 2.288 -24.174 1.00 96.19 203 GLY A N 1
ATOM 1593 C CA . GLY A 1 203 ? -6.323 1.765 -23.583 1.00 96.19 203 GLY A CA 1
ATOM 1594 C C . GLY A 1 203 ? -6.884 0.541 -24.321 1.00 96.19 203 GLY A C 1
ATOM 1595 O O . GLY A 1 203 ? -8.092 0.313 -24.304 1.00 96.19 203 GLY A O 1
ATOM 1596 N N . ASP A 1 204 ? -6.030 -0.236 -24.992 1.00 96.88 204 ASP A N 1
ATOM 1597 C CA . ASP A 1 204 ? -6.432 -1.390 -25.803 1.00 96.88 204 ASP A CA 1
ATOM 1598 C C . ASP A 1 204 ? -6.548 -2.649 -24.929 1.00 96.88 204 ASP A C 1
ATOM 1600 O O . ASP A 1 204 ? -5.552 -3.308 -24.632 1.00 96.88 204 ASP A O 1
ATOM 1604 N N . GLY A 1 205 ? -7.772 -2.967 -24.494 1.00 97.12 205 GLY A N 1
ATOM 1605 C CA . GLY A 1 205 ? -8.074 -4.098 -23.606 1.00 97.12 205 GLY A CA 1
ATOM 1606 C C . GLY A 1 205 ? -7.556 -5.454 -24.099 1.00 97.12 205 GLY A C 1
ATOM 1607 O O . GLY A 1 205 ? -6.784 -6.092 -23.378 1.00 97.12 205 GLY A O 1
ATOM 1608 N N . PRO A 1 206 ? -7.948 -5.910 -25.304 1.00 97.88 206 PRO A N 1
ATOM 1609 C CA . PRO A 1 206 ? -7.461 -7.167 -25.866 1.00 97.88 206 PRO A CA 1
ATOM 1610 C C . PRO A 1 206 ? -5.934 -7.223 -25.988 1.00 97.88 206 PRO A C 1
ATOM 1612 O O . PRO A 1 206 ? -5.328 -8.195 -25.533 1.00 97.88 206 PRO A O 1
ATOM 1615 N N . ALA A 1 207 ? -5.299 -6.173 -26.525 1.00 97.81 207 ALA A N 1
ATOM 1616 C CA . ALA A 1 207 ? -3.843 -6.150 -26.662 1.00 97.81 207 ALA A CA 1
ATOM 1617 C C . ALA A 1 207 ? -3.132 -6.122 -25.299 1.00 97.81 207 ALA A C 1
ATOM 1619 O O . ALA A 1 207 ? -2.064 -6.713 -25.143 1.00 97.81 207 ALA A O 1
ATOM 1620 N N . PHE A 1 208 ? -3.718 -5.458 -24.298 1.00 98.44 208 PHE A N 1
ATOM 1621 C CA . PHE A 1 208 ? -3.174 -5.401 -22.944 1.00 98.44 208 PHE A CA 1
ATOM 1622 C C . PHE A 1 208 ? -3.211 -6.773 -22.270 1.00 98.44 208 PHE A C 1
ATOM 1624 O O . PHE A 1 208 ? -2.207 -7.195 -21.694 1.00 98.44 208 PHE A O 1
ATOM 1631 N N . ALA A 1 209 ? -4.327 -7.497 -22.388 1.00 98.12 209 ALA A N 1
ATOM 1632 C CA . ALA A 1 209 ? -4.455 -8.852 -21.858 1.00 98.12 209 ALA A CA 1
ATOM 1633 C C . ALA A 1 209 ? -3.438 -9.811 -22.503 1.00 98.12 209 ALA A C 1
ATOM 1635 O O . ALA A 1 209 ? -2.726 -10.525 -21.793 1.00 98.12 209 ALA A O 1
ATOM 1636 N N . GLU A 1 210 ? -3.300 -9.772 -23.833 1.00 98.19 210 GLU A N 1
ATOM 1637 C CA . GLU A 1 210 ? -2.313 -10.579 -24.562 1.00 98.19 210 GLU A CA 1
ATOM 1638 C C . GLU A 1 210 ? -0.872 -10.237 -24.144 1.00 98.19 210 GLU A C 1
ATOM 1640 O O . GLU A 1 210 ? -0.064 -11.131 -23.875 1.00 98.19 210 GLU A O 1
ATOM 1645 N N . ALA A 1 211 ? -0.545 -8.946 -24.025 1.00 98.06 211 ALA A N 1
ATOM 1646 C CA . ALA A 1 211 ? 0.777 -8.500 -23.598 1.00 98.06 211 ALA A CA 1
ATOM 1647 C C . ALA A 1 211 ? 1.106 -8.941 -22.161 1.00 98.06 211 ALA A C 1
ATOM 1649 O O . ALA A 1 211 ? 2.233 -9.367 -21.896 1.00 98.06 211 ALA A O 1
ATOM 1650 N N . CYS A 1 212 ? 0.131 -8.893 -21.247 1.00 98.31 212 CYS A N 1
ATOM 1651 C CA . CYS A 1 212 ? 0.297 -9.364 -19.872 1.00 98.31 212 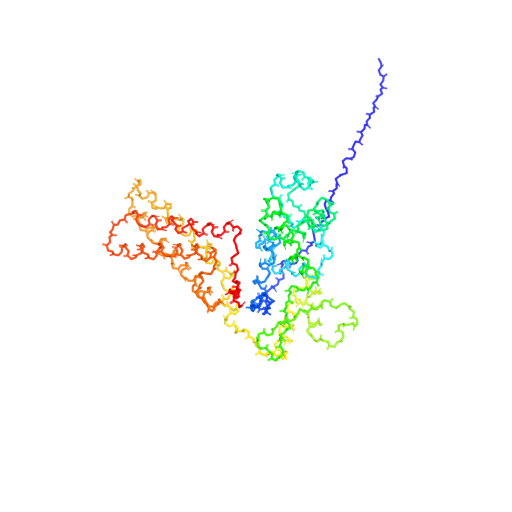CYS A CA 1
ATOM 1652 C C . CYS A 1 212 ? 0.532 -10.879 -19.808 1.00 98.31 212 CYS A C 1
ATOM 1654 O O . CYS A 1 212 ? 1.418 -11.327 -19.076 1.00 98.31 212 CYS A O 1
ATOM 1656 N N . GLU A 1 213 ? -0.203 -11.672 -20.595 1.00 98.31 213 GLU A N 1
ATOM 1657 C CA . GLU A 1 213 ? 0.028 -13.120 -20.687 1.00 98.31 213 GLU A CA 1
ATOM 1658 C C . GLU A 1 213 ? 1.407 -13.445 -21.258 1.00 98.31 213 GLU A C 1
ATOM 1660 O O . GLU A 1 213 ? 2.136 -14.286 -20.719 1.00 98.31 213 GLU A O 1
ATOM 1665 N N . ARG A 1 214 ? 1.815 -12.734 -22.313 1.00 97.62 214 ARG A N 1
ATOM 1666 C CA . ARG A 1 214 ? 3.145 -12.892 -22.899 1.00 97.62 214 ARG A CA 1
ATOM 1667 C C . ARG A 1 214 ? 4.242 -12.558 -21.892 1.00 97.62 214 ARG A C 1
ATOM 1669 O O . ARG A 1 214 ? 5.189 -13.330 -21.760 1.00 97.62 214 ARG A O 1
ATOM 1676 N N . LEU A 1 215 ? 4.109 -11.450 -21.162 1.00 97.75 215 LEU A N 1
ATOM 1677 C CA . LEU A 1 215 ? 5.049 -11.064 -20.109 1.00 97.75 215 LEU A CA 1
ATOM 1678 C C . LEU A 1 215 ? 5.145 -12.150 -19.036 1.00 97.75 215 LEU A C 1
ATOM 1680 O O . LEU A 1 215 ? 6.245 -12.603 -18.724 1.00 97.75 215 LEU A O 1
ATOM 1684 N N . ARG A 1 216 ? 4.004 -12.624 -18.524 1.00 97.44 216 ARG A N 1
ATOM 1685 C CA . ARG A 1 216 ? 3.947 -13.709 -17.536 1.00 97.44 216 ARG A CA 1
ATOM 1686 C C . ARG A 1 216 ? 4.665 -14.964 -18.034 1.00 97.44 216 ARG A C 1
ATOM 1688 O O . ARG A 1 216 ? 5.463 -15.541 -17.297 1.00 97.44 216 ARG A O 1
ATOM 1695 N N . SER A 1 217 ? 4.420 -15.364 -19.282 1.00 97.19 217 SER A N 1
ATOM 1696 C CA . SER A 1 217 ? 5.061 -16.531 -19.896 1.00 97.19 217 SER A CA 1
ATOM 1697 C C . SER A 1 217 ? 6.573 -16.359 -20.041 1.00 97.19 217 SER A C 1
ATOM 1699 O O . SER A 1 217 ? 7.319 -17.299 -19.772 1.00 97.19 217 SER A O 1
ATOM 1701 N N . VAL A 1 218 ? 7.039 -15.180 -20.460 1.00 96.25 218 VAL A N 1
ATOM 1702 C CA . VAL A 1 218 ? 8.473 -14.901 -20.607 1.00 96.25 218 VAL A CA 1
ATOM 1703 C C . VAL A 1 218 ? 9.171 -14.940 -19.249 1.00 96.25 218 VAL A C 1
ATOM 1705 O O . VAL A 1 218 ? 10.172 -15.637 -19.104 1.00 96.25 218 VAL A O 1
ATOM 1708 N N . LEU A 1 219 ? 8.619 -14.265 -18.236 1.00 95.56 219 LEU A N 1
ATOM 1709 C CA . LEU A 1 219 ? 9.186 -14.237 -16.881 1.00 95.56 219 LEU A CA 1
ATOM 1710 C C . LEU A 1 219 ? 9.223 -15.634 -16.235 1.00 95.56 219 LEU A C 1
ATOM 1712 O O . LEU A 1 219 ? 10.179 -15.986 -15.536 1.00 95.56 219 LEU A O 1
ATOM 1716 N N . ALA A 1 220 ? 8.214 -16.468 -16.501 1.00 94.50 220 ALA A N 1
ATOM 1717 C CA . ALA A 1 220 ? 8.197 -17.859 -16.054 1.00 94.50 220 ALA A CA 1
ATOM 1718 C C . ALA A 1 220 ? 9.319 -18.703 -16.688 1.00 94.50 220 ALA A C 1
ATOM 1720 O O . ALA A 1 220 ? 9.814 -19.626 -16.045 1.00 94.50 220 ALA A O 1
ATOM 1721 N N . GLY A 1 221 ? 9.742 -18.371 -17.913 1.00 94.00 221 GLY A N 1
ATOM 1722 C CA . GLY A 1 221 ? 10.810 -19.065 -18.638 1.00 94.00 221 GLY A CA 1
ATOM 1723 C C . GLY A 1 221 ? 12.236 -18.627 -18.287 1.00 94.00 221 GLY A C 1
ATOM 1724 O O . GLY A 1 221 ? 13.181 -19.320 -18.659 1.00 94.00 221 GLY A O 1
ATOM 1725 N N . LEU A 1 222 ? 12.424 -17.507 -17.579 1.00 93.81 222 LEU A N 1
ATOM 1726 C CA . LEU A 1 222 ? 13.760 -17.027 -17.205 1.00 93.81 222 LEU A CA 1
ATOM 1727 C C . LEU A 1 222 ? 14.454 -17.973 -16.199 1.00 93.81 222 LEU A C 1
ATOM 1729 O O . LEU A 1 222 ? 13.782 -18.631 -15.401 1.00 93.81 222 LEU A O 1
ATOM 1733 N N . PRO A 1 223 ? 15.792 -18.049 -16.160 1.00 92.81 223 PRO A N 1
ATOM 1734 C CA . PRO A 1 223 ? 16.493 -18.690 -15.050 1.00 92.81 223 PRO A CA 1
ATOM 1735 C C . PRO A 1 223 ? 16.183 -17.963 -13.735 1.00 92.81 223 PRO A C 1
ATOM 1737 O O . PRO A 1 223 ? 16.240 -16.738 -13.680 1.00 92.81 223 PRO A O 1
ATOM 1740 N N . ALA A 1 224 ? 15.852 -18.704 -12.678 1.00 93.38 224 ALA A N 1
ATOM 1741 C CA . ALA A 1 224 ? 15.619 -18.125 -11.359 1.00 93.38 224 ALA A CA 1
ATOM 1742 C C . ALA A 1 224 ? 16.063 -19.097 -10.270 1.00 93.38 224 ALA A C 1
ATOM 1744 O O . ALA A 1 224 ? 15.598 -20.239 -10.236 1.00 93.38 224 ALA A O 1
ATOM 1745 N N . ALA A 1 225 ? 16.903 -18.620 -9.357 1.00 92.06 225 ALA A N 1
ATOM 1746 C CA . ALA A 1 225 ? 17.320 -19.386 -8.187 1.00 92.06 225 ALA A CA 1
ATOM 1747 C C . ALA A 1 225 ? 16.190 -19.551 -7.161 1.00 92.06 225 ALA A C 1
ATOM 1749 O O . ALA A 1 225 ? 16.140 -20.539 -6.431 1.00 92.06 225 ALA A O 1
ATOM 1750 N N . TYR A 1 226 ? 15.263 -18.592 -7.125 1.00 92.69 226 TYR A N 1
ATOM 1751 C CA . TYR A 1 226 ? 14.082 -18.629 -6.276 1.00 92.69 226 TYR A CA 1
ATOM 1752 C C . TYR A 1 226 ? 12.873 -18.021 -6.984 1.00 92.69 226 TYR A C 1
ATOM 1754 O O . TYR A 1 226 ? 12.982 -17.023 -7.700 1.00 92.69 226 TYR A O 1
ATOM 1762 N N . ARG A 1 227 ? 11.700 -18.614 -6.743 1.00 92.25 227 ARG A N 1
ATOM 1763 C CA . ARG A 1 227 ? 10.397 -18.055 -7.105 1.00 92.25 227 ARG A CA 1
ATOM 1764 C C . ARG A 1 227 ? 9.450 -18.170 -5.912 1.00 92.25 227 ARG A C 1
ATOM 1766 O O . ARG A 1 227 ? 9.395 -19.245 -5.311 1.00 92.25 227 ARG A O 1
ATOM 1773 N N . PRO A 1 228 ? 8.682 -17.115 -5.590 1.00 93.25 228 PRO A N 1
ATOM 1774 C CA . PRO A 1 228 ? 7.648 -17.219 -4.572 1.00 93.25 228 PRO A CA 1
ATOM 1775 C C . PRO A 1 228 ? 6.582 -18.227 -5.008 1.00 93.25 228 PRO A C 1
ATOM 1777 O O . PRO A 1 228 ? 6.285 -18.363 -6.199 1.00 93.25 228 PRO A O 1
ATOM 1780 N N . SER A 1 229 ? 5.999 -18.941 -4.045 1.00 94.56 229 SER A N 1
ATOM 1781 C CA . SER A 1 229 ? 4.956 -19.915 -4.360 1.00 94.56 229 SER A CA 1
ATOM 1782 C C . SER A 1 229 ? 3.692 -19.211 -4.882 1.00 94.56 229 SER A C 1
ATOM 1784 O O . SER A 1 229 ? 3.329 -18.141 -4.379 1.00 94.56 229 SER A O 1
ATOM 1786 N N . PRO A 1 230 ? 2.976 -19.800 -5.858 1.00 95.38 230 PRO A N 1
ATOM 1787 C CA . PRO A 1 230 ? 1.711 -19.243 -6.340 1.00 95.38 230 PRO A CA 1
ATOM 1788 C C . PRO A 1 230 ? 0.679 -19.046 -5.220 1.00 95.38 230 PRO A C 1
ATOM 1790 O O . PRO A 1 230 ? -0.051 -18.056 -5.217 1.00 95.38 230 PRO A O 1
ATOM 1793 N N . ASP A 1 231 ? 0.664 -19.946 -4.233 1.00 96.19 231 ASP A N 1
ATOM 1794 C CA . ASP A 1 231 ? -0.234 -19.870 -3.078 1.00 96.19 231 ASP A CA 1
ATOM 1795 C C . ASP A 1 231 ? 0.074 -18.675 -2.172 1.00 96.19 231 ASP A C 1
ATOM 1797 O O . ASP A 1 231 ? -0.850 -18.036 -1.665 1.00 96.19 231 ASP A O 1
ATOM 1801 N N . LEU A 1 232 ? 1.355 -18.332 -1.989 1.00 95.88 232 LEU A N 1
ATOM 1802 C CA . LEU A 1 232 ? 1.767 -17.154 -1.224 1.00 95.88 232 LEU A CA 1
ATOM 1803 C C . LEU A 1 232 ? 1.283 -15.873 -1.912 1.00 95.88 232 LEU A C 1
ATOM 1805 O O . LEU A 1 232 ? 0.657 -15.025 -1.275 1.00 95.88 232 LEU A O 1
ATOM 1809 N N . ILE A 1 233 ? 1.487 -15.780 -3.230 1.00 97.56 233 ILE A N 1
ATOM 1810 C CA . ILE A 1 233 ? 1.015 -14.656 -4.048 1.00 97.56 233 ILE A CA 1
ATOM 1811 C C . ILE A 1 233 ? -0.514 -14.536 -3.977 1.00 97.56 233 ILE A C 1
ATOM 1813 O O . ILE A 1 233 ? -1.045 -13.456 -3.719 1.00 97.56 233 ILE A O 1
ATOM 1817 N N . ALA A 1 234 ? -1.241 -15.645 -4.130 1.00 97.31 234 ALA A N 1
ATOM 1818 C CA . ALA A 1 234 ? -2.699 -15.660 -4.033 1.00 97.31 234 ALA A CA 1
ATOM 1819 C C . ALA A 1 234 ? -3.209 -15.289 -2.627 1.00 97.31 234 ALA A C 1
ATOM 1821 O O . ALA A 1 234 ? -4.245 -14.631 -2.492 1.00 97.31 234 ALA A O 1
ATOM 1822 N N . THR A 1 235 ? -2.488 -15.692 -1.578 1.00 97.50 235 THR A N 1
ATOM 1823 C CA . THR A 1 235 ? -2.791 -15.345 -0.181 1.00 97.50 235 THR A CA 1
ATOM 1824 C C . THR A 1 235 ? -2.663 -13.842 0.044 1.00 97.50 235 THR A C 1
ATOM 1826 O O . THR A 1 235 ? -3.553 -13.229 0.640 1.00 97.50 235 THR A O 1
ATOM 1829 N N . GLU A 1 236 ? -1.609 -13.227 -0.489 1.00 97.62 236 GLU A N 1
ATOM 1830 C CA . GLU A 1 236 ? -1.403 -11.785 -0.395 1.00 97.62 236 GLU A CA 1
ATOM 1831 C C . GLU A 1 236 ? -2.449 -10.993 -1.191 1.00 97.62 236 GLU A C 1
ATOM 1833 O O . GLU A 1 236 ? -3.082 -10.093 -0.639 1.00 97.62 236 GLU A O 1
ATOM 1838 N N . LEU A 1 237 ? -2.752 -11.401 -2.427 1.00 97.81 237 LEU A N 1
ATOM 1839 C CA . LEU A 1 237 ? -3.833 -10.800 -3.219 1.00 97.81 237 LEU A CA 1
ATOM 1840 C C . LEU A 1 237 ? -5.193 -10.889 -2.511 1.00 97.81 237 LEU A C 1
ATOM 1842 O O . LEU A 1 237 ? -5.989 -9.947 -2.538 1.00 97.81 237 LEU A O 1
ATOM 1846 N N . ARG A 1 238 ? -5.472 -12.012 -1.839 1.00 96.81 238 ARG A N 1
ATOM 1847 C CA . ARG A 1 238 ? -6.686 -12.176 -1.030 1.00 96.81 238 ARG A CA 1
ATOM 1848 C C . ARG A 1 238 ? -6.702 -11.209 0.150 1.00 96.81 238 ARG A C 1
ATOM 1850 O O . ARG A 1 238 ? -7.735 -10.586 0.393 1.00 96.81 238 ARG A O 1
ATOM 1857 N N . SER A 1 239 ? -5.582 -11.061 0.854 1.00 95.88 239 SER A N 1
ATOM 1858 C CA . SER A 1 239 ? -5.435 -10.089 1.943 1.00 95.88 239 SER A CA 1
ATOM 1859 C C . SER A 1 239 ? -5.708 -8.659 1.452 1.00 95.88 239 SER A C 1
ATOM 1861 O O . SER A 1 239 ? -6.561 -7.960 2.007 1.00 95.88 239 SER A O 1
ATOM 1863 N N . ASN A 1 240 ? -5.093 -8.276 0.329 1.00 95.75 240 ASN A N 1
ATOM 1864 C CA . ASN A 1 240 ? 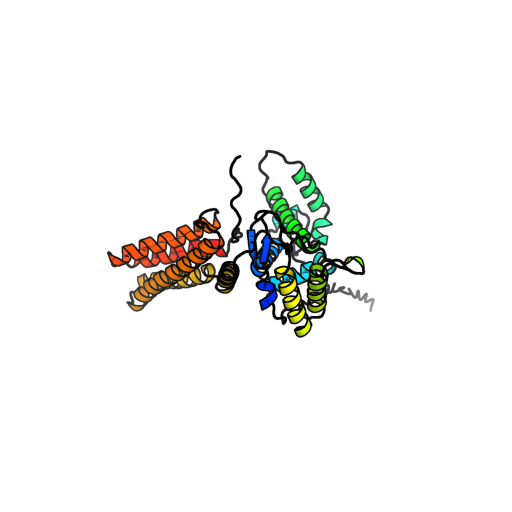-5.261 -6.973 -0.318 1.00 95.75 240 ASN A CA 1
ATOM 1865 C C . ASN A 1 240 ? -6.673 -6.718 -0.851 1.00 95.75 240 ASN A C 1
ATOM 1867 O O . ASN A 1 240 ? -7.055 -5.566 -1.028 1.00 95.75 240 ASN A O 1
ATOM 1871 N N . ARG A 1 241 ? -7.454 -7.756 -1.157 1.00 94.69 241 ARG A N 1
ATOM 1872 C CA . ARG A 1 241 ? -8.847 -7.598 -1.596 1.00 94.69 241 ARG A CA 1
ATOM 1873 C C . ARG A 1 241 ? -9.811 -7.491 -0.419 1.00 94.69 241 ARG A C 1
ATOM 1875 O O . ARG A 1 241 ? -10.762 -6.718 -0.482 1.00 94.69 241 ARG A O 1
ATOM 1882 N N . LEU A 1 242 ? -9.614 -8.311 0.612 1.00 94.31 242 LEU A N 1
ATOM 1883 C CA . LEU A 1 242 ? -10.547 -8.411 1.735 1.00 94.31 242 LEU A CA 1
ATOM 1884 C C . LEU A 1 242 ? -10.409 -7.260 2.732 1.00 94.31 242 LEU A C 1
ATOM 1886 O O . LEU A 1 242 ? -11.378 -6.965 3.426 1.00 94.31 242 LEU A O 1
ATOM 1890 N N . HIS A 1 243 ? -9.222 -6.649 2.824 1.00 92.25 243 HIS A N 1
ATOM 1891 C CA . HIS A 1 243 ? -8.881 -5.630 3.829 1.00 92.25 243 HIS A CA 1
ATOM 1892 C C . HIS A 1 243 ? -9.402 -6.007 5.233 1.00 92.25 243 HIS A C 1
ATOM 1894 O O . HIS A 1 243 ? -10.219 -5.279 5.807 1.00 92.25 243 HIS A O 1
ATOM 1900 N N . PRO A 1 244 ? -8.971 -7.154 5.810 1.00 94.31 244 PRO A N 1
ATOM 1901 C CA . PRO A 1 244 ? -9.575 -7.697 7.031 1.00 94.31 244 PRO A CA 1
ATOM 1902 C C . PRO A 1 244 ? -9.536 -6.730 8.220 1.00 94.31 244 PRO A C 1
ATOM 1904 O O . PRO A 1 244 ? -10.477 -6.690 9.009 1.00 94.31 244 PRO A O 1
ATOM 1907 N N . LEU A 1 245 ? -8.481 -5.914 8.322 1.00 92.12 245 LEU A N 1
ATOM 1908 C CA . LEU A 1 245 ? -8.359 -4.860 9.330 1.00 92.12 245 LEU A CA 1
ATOM 1909 C C . LEU A 1 245 ? -9.536 -3.879 9.266 1.00 92.12 245 LEU A C 1
ATOM 1911 O O . LEU A 1 245 ? -10.249 -3.690 10.254 1.00 92.12 245 LEU A O 1
ATOM 1915 N N . GLY A 1 246 ? -9.753 -3.313 8.077 1.00 93.25 246 GLY A N 1
ATOM 1916 C CA . GLY A 1 246 ? -10.810 -2.351 7.796 1.00 93.25 246 GLY A CA 1
ATOM 1917 C C . GLY A 1 246 ? -12.206 -2.907 8.074 1.00 93.25 246 GLY A C 1
ATOM 1918 O O . GLY A 1 246 ? -13.087 -2.205 8.567 1.00 93.25 246 GLY A O 1
ATOM 1919 N N . LEU A 1 247 ? -12.424 -4.186 7.762 1.00 96.38 247 LEU A N 1
ATOM 1920 C CA . LEU A 1 247 ? -13.686 -4.867 8.045 1.00 96.38 247 LEU A CA 1
ATOM 1921 C C . LEU A 1 247 ? -13.873 -5.126 9.547 1.00 96.38 247 LEU A C 1
ATOM 1923 O O . LEU A 1 247 ? -14.958 -4.887 10.078 1.00 96.38 247 LEU A O 1
ATOM 1927 N N . SER A 1 248 ? -12.823 -5.582 10.231 1.00 97.12 248 SER A N 1
ATOM 1928 C CA . SER A 1 248 ? -12.868 -5.907 11.656 1.00 97.12 248 SER A CA 1
ATOM 1929 C C . SER A 1 248 ? -13.260 -4.699 12.504 1.00 97.12 248 SER A C 1
ATOM 1931 O O . SER A 1 248 ? -14.222 -4.779 13.270 1.00 97.12 248 SER A O 1
ATOM 1933 N N . TRP A 1 249 ? -12.597 -3.550 12.325 1.00 96.69 249 TRP A N 1
ATOM 1934 C CA . TRP A 1 249 ? -12.884 -2.386 13.165 1.00 96.69 249 TRP A CA 1
ATOM 1935 C C . TRP A 1 249 ? -14.298 -1.842 12.947 1.00 96.69 249 TRP A C 1
ATOM 1937 O O . TRP A 1 249 ? -14.934 -1.423 13.911 1.00 96.69 249 TRP A O 1
ATOM 1947 N N . LYS A 1 250 ? -14.841 -1.917 11.721 1.00 97.62 250 LYS A N 1
ATOM 1948 C CA . LYS A 1 250 ? -16.236 -1.534 11.431 1.00 97.62 250 LYS A CA 1
ATOM 1949 C C . LYS A 1 250 ? -17.224 -2.428 12.177 1.00 97.62 250 LYS A C 1
ATOM 1951 O O . LYS A 1 250 ? -18.170 -1.925 12.779 1.00 97.62 250 LYS A O 1
ATOM 1956 N N . ILE A 1 251 ? -16.990 -3.742 12.177 1.00 98.12 251 ILE A N 1
ATOM 1957 C CA . ILE A 1 251 ? -17.815 -4.698 12.927 1.00 98.12 251 ILE A CA 1
ATOM 1958 C C . ILE A 1 251 ? -17.709 -4.419 14.434 1.00 98.12 251 ILE A C 1
ATOM 1960 O O . ILE A 1 251 ? -18.726 -4.341 15.124 1.00 98.12 251 ILE A O 1
ATOM 1964 N N . MET A 1 252 ? -16.497 -4.208 14.950 1.00 97.81 252 MET A N 1
ATOM 1965 C CA . MET A 1 252 ? -16.275 -3.933 16.373 1.00 97.81 252 MET A CA 1
ATOM 1966 C C . MET A 1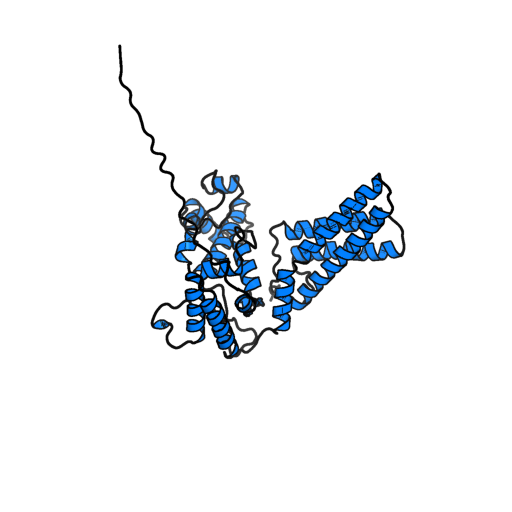 252 ? -16.866 -2.587 16.806 1.00 97.81 252 MET A C 1
ATOM 1968 O O . MET A 1 252 ? -17.383 -2.481 17.915 1.00 97.81 252 MET A O 1
ATOM 1972 N N . LEU A 1 253 ? -16.897 -1.587 15.921 1.00 97.94 253 LEU A N 1
ATOM 1973 C CA . LEU A 1 253 ? -17.562 -0.310 16.169 1.00 97.94 253 LEU A CA 1
ATOM 1974 C C . LEU A 1 253 ? -19.080 -0.478 16.324 1.00 97.94 253 LEU A C 1
ATOM 1976 O O . LEU A 1 253 ? -19.669 0.113 17.229 1.00 97.94 253 LEU A O 1
ATOM 1980 N N . VAL A 1 254 ? -19.712 -1.322 15.498 1.00 97.94 254 VAL A N 1
ATOM 1981 C CA . VAL A 1 254 ? -21.132 -1.687 15.664 1.00 97.94 254 VAL A CA 1
ATOM 1982 C C . VAL A 1 254 ? -21.357 -2.367 17.017 1.00 97.94 254 VAL A C 1
ATOM 1984 O O . VAL A 1 254 ? -22.317 -2.036 17.716 1.00 97.94 254 VAL A O 1
ATOM 1987 N N . GLY A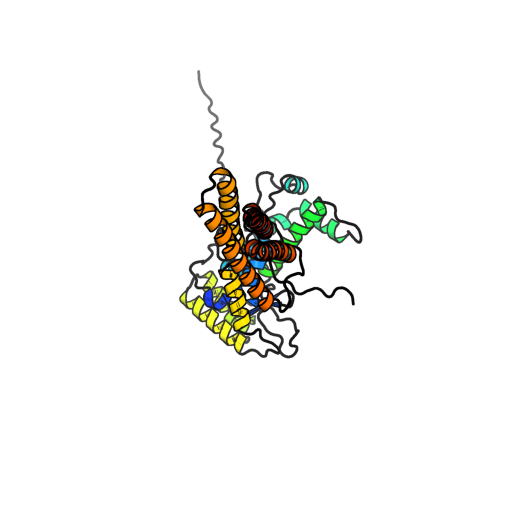 1 255 ? -20.450 -3.264 17.420 1.00 97.19 255 GLY A N 1
ATOM 1988 C CA . GLY A 1 255 ? -20.469 -3.885 18.745 1.00 97.19 255 GLY A CA 1
ATOM 1989 C C . GLY A 1 255 ? -20.400 -2.856 19.873 1.00 97.19 255 GLY A C 1
ATOM 1990 O O . GLY A 1 255 ? -21.263 -2.844 20.747 1.00 97.19 255 GLY A O 1
ATOM 1991 N N . ALA A 1 256 ? -19.437 -1.935 19.817 1.00 97.69 256 ALA A N 1
ATOM 1992 C CA . ALA A 1 256 ? -19.268 -0.881 20.814 1.00 97.69 256 ALA A CA 1
ATOM 1993 C C . ALA A 1 256 ? -20.497 0.044 20.907 1.00 97.69 256 ALA A C 1
ATOM 1995 O O . ALA A 1 256 ? -20.988 0.319 22.002 1.00 97.69 256 ALA A O 1
ATOM 1996 N N . ALA A 1 257 ? -21.046 0.476 19.767 1.00 97.75 257 ALA A N 1
ATOM 1997 C CA . ALA A 1 257 ? -22.244 1.314 19.725 1.00 97.75 257 ALA A CA 1
ATOM 1998 C C . ALA A 1 257 ? -23.477 0.592 20.300 1.00 97.75 257 ALA A C 1
ATOM 2000 O O . ALA A 1 257 ? -24.218 1.163 21.104 1.00 97.75 257 ALA A O 1
ATOM 2001 N N . SER A 1 258 ? -23.669 -0.682 19.939 1.00 97.31 258 SER A N 1
ATOM 2002 C CA . SER A 1 258 ? -24.737 -1.520 20.494 1.00 97.31 258 SER A CA 1
ATOM 2003 C C . SER A 1 258 ? -24.577 -1.711 22.004 1.00 97.31 258 SER A C 1
ATOM 2005 O O . SER A 1 258 ? -25.563 -1.621 22.736 1.00 97.31 258 SER A O 1
ATOM 2007 N N . GLY A 1 259 ? -23.348 -1.912 22.485 1.00 96.50 259 GLY A N 1
ATOM 2008 C CA . GLY A 1 259 ? -23.043 -2.083 23.905 1.00 96.50 259 GLY A CA 1
ATOM 2009 C C . GLY A 1 259 ? -23.353 -0.831 24.723 1.00 96.50 259 GLY A C 1
ATOM 2010 O O . GLY A 1 259 ? -23.990 -0.931 25.770 1.00 96.50 259 GLY A O 1
ATOM 2011 N N . LEU A 1 260 ? -22.999 0.356 24.217 1.00 96.75 260 LEU A N 1
ATOM 2012 C CA . LEU A 1 260 ? -23.365 1.635 24.842 1.00 96.75 260 LEU A CA 1
ATOM 2013 C C . LEU A 1 260 ? -24.884 1.790 24.940 1.00 96.75 260 LEU A C 1
ATOM 2015 O O . LEU A 1 260 ? -25.417 2.130 25.997 1.00 96.75 260 LEU A O 1
ATOM 2019 N N . LEU A 1 261 ? -25.597 1.483 23.855 1.00 96.50 261 LEU A N 1
ATOM 2020 C CA . LEU A 1 261 ? -27.052 1.562 23.835 1.00 96.50 261 LEU A CA 1
ATOM 2021 C C . LEU A 1 261 ? -27.698 0.525 24.769 1.00 96.50 261 LEU A C 1
ATOM 2023 O O . LEU A 1 261 ? -28.743 0.797 25.364 1.00 96.50 261 LEU A O 1
ATOM 2027 N N . ALA A 1 262 ? -27.073 -0.644 24.946 1.00 94.94 262 ALA A N 1
ATOM 2028 C CA . ALA A 1 262 ? -27.527 -1.684 25.864 1.00 94.94 262 ALA A CA 1
ATOM 2029 C C . ALA A 1 262 ? -27.487 -1.235 27.333 1.00 94.94 262 ALA A C 1
ATOM 2031 O O . ALA A 1 262 ? -28.334 -1.673 28.113 1.00 94.94 262 ALA A O 1
ATOM 2032 N N . LEU A 1 263 ? -26.567 -0.340 27.714 1.00 93.88 263 LEU A N 1
ATOM 2033 C CA . LEU A 1 263 ? -26.518 0.225 29.071 1.00 93.88 263 LEU A CA 1
ATOM 2034 C C . LEU A 1 263 ? -27.747 1.093 29.381 1.00 93.88 263 LEU A C 1
ATOM 2036 O O . LEU A 1 263 ? -28.240 1.081 30.512 1.00 93.88 263 LEU A O 1
ATOM 2040 N N . ILE A 1 264 ? -28.262 1.799 28.369 1.00 94.75 264 ILE A N 1
ATOM 2041 C CA . ILE A 1 264 ? -29.405 2.713 28.487 1.00 94.75 264 ILE A CA 1
ATOM 2042 C C . ILE A 1 264 ? -30.721 1.950 28.310 1.00 94.75 264 ILE A C 1
ATOM 2044 O O . ILE A 1 264 ? -31.578 1.958 29.189 1.00 94.75 264 ILE A O 1
ATOM 2048 N N . LEU A 1 265 ? -30.884 1.267 27.172 1.00 94.75 265 LEU A N 1
ATOM 2049 C CA . LEU A 1 265 ? -32.151 0.644 26.781 1.00 94.75 265 LEU A CA 1
ATOM 2050 C C . LEU A 1 265 ? -32.367 -0.742 27.396 1.00 94.75 265 LEU A C 1
ATOM 2052 O O . LEU A 1 265 ? -33.494 -1.234 27.389 1.00 94.75 265 LEU A O 1
ATOM 2056 N N . ARG A 1 266 ? -31.301 -1.401 27.874 1.00 89.56 266 ARG A N 1
ATOM 2057 C CA . ARG A 1 266 ? -31.323 -2.723 28.534 1.00 89.56 266 ARG A CA 1
ATOM 2058 C C . ARG A 1 266 ? -32.050 -3.827 27.753 1.00 89.56 266 ARG A C 1
ATOM 2060 O O . ARG A 1 266 ? -32.517 -4.809 28.331 1.00 89.56 266 ARG A O 1
ATOM 2067 N N . LYS A 1 267 ? -32.133 -3.700 26.425 1.00 92.56 267 LYS A N 1
ATOM 2068 C CA . LYS A 1 267 ? -32.763 -4.694 25.547 1.00 92.56 267 LYS A CA 1
ATOM 2069 C C . LYS A 1 267 ? -31.809 -5.857 25.283 1.00 92.56 267 LYS A C 1
ATOM 2071 O O . LYS A 1 267 ? -30.700 -5.642 24.805 1.00 92.56 267 LYS A O 1
ATOM 2076 N N . ARG A 1 268 ? -32.292 -7.092 25.469 1.00 92.38 268 ARG A N 1
ATOM 2077 C CA . ARG A 1 268 ? -31.521 -8.333 25.246 1.00 92.38 268 ARG A CA 1
ATOM 2078 C C . ARG A 1 268 ? -30.907 -8.429 23.846 1.00 92.38 268 ARG A C 1
ATOM 2080 O O . ARG A 1 268 ? -29.820 -8.973 23.697 1.00 92.38 268 ARG A O 1
ATOM 2087 N N . ILE A 1 269 ? -31.586 -7.895 22.828 1.00 95.31 269 ILE A N 1
ATOM 2088 C CA . ILE A 1 269 ? -31.070 -7.901 21.455 1.00 95.31 269 ILE A CA 1
ATOM 2089 C C . ILE A 1 269 ? -29.755 -7.122 21.333 1.00 95.31 269 ILE A C 1
ATOM 2091 O O . ILE A 1 269 ? -28.856 -7.584 20.647 1.00 95.31 269 ILE A O 1
ATOM 2095 N N . LEU A 1 270 ? -29.596 -6.013 22.065 1.00 96.31 270 LEU A N 1
ATOM 2096 C CA . LEU A 1 270 ? -28.382 -5.193 22.027 1.00 96.31 270 LEU A CA 1
ATOM 2097 C C . LEU A 1 270 ? -27.197 -5.905 22.684 1.00 96.31 270 LEU A C 1
ATOM 2099 O O . LEU A 1 270 ? -26.074 -5.800 22.194 1.00 96.31 270 LEU A O 1
ATOM 2103 N N . ASP A 1 271 ? -27.441 -6.670 23.752 1.00 93.19 271 ASP A N 1
ATOM 2104 C CA . ASP A 1 271 ? -26.409 -7.494 24.392 1.00 93.19 271 ASP A CA 1
ATOM 2105 C C . ASP A 1 271 ? -25.927 -8.599 23.438 1.00 93.19 271 ASP A C 1
ATOM 2107 O O . ASP A 1 271 ? -24.725 -8.793 23.258 1.00 93.19 271 ASP A O 1
ATOM 2111 N N . ILE A 1 272 ? -26.869 -9.277 22.768 1.00 94.88 272 ILE A N 1
ATOM 2112 C CA . ILE A 1 272 ? -26.563 -10.312 21.770 1.00 94.88 272 ILE A CA 1
ATOM 2113 C C . ILE A 1 272 ? -25.782 -9.709 20.603 1.00 94.88 272 ILE A C 1
ATOM 2115 O O . ILE A 1 272 ? -24.756 -10.262 20.220 1.00 94.88 272 ILE A O 1
ATOM 2119 N N . THR A 1 273 ? -26.223 -8.569 20.066 1.00 96.69 273 THR A N 1
ATOM 2120 C CA . THR A 1 273 ? -25.528 -7.877 18.974 1.00 96.69 273 THR A CA 1
ATOM 2121 C C . THR A 1 273 ? -24.116 -7.463 19.380 1.00 96.69 273 THR A C 1
ATOM 2123 O O . THR A 1 273 ? -23.198 -7.647 18.589 1.00 96.69 273 THR A O 1
ATOM 2126 N N . THR A 1 274 ? -23.910 -6.977 20.607 1.00 96.94 274 THR A N 1
ATOM 2127 C CA . THR A 1 274 ? -22.578 -6.599 21.114 1.00 96.94 274 THR A CA 1
ATOM 2128 C C . THR A 1 274 ? -21.634 -7.798 21.131 1.00 96.94 274 THR A C 1
ATOM 2130 O O . THR A 1 274 ? -20.539 -7.730 20.578 1.00 96.94 274 THR A O 1
ATOM 2133 N N . ILE A 1 275 ? -22.069 -8.922 21.712 1.00 95.94 275 ILE A N 1
ATOM 2134 C CA . ILE A 1 275 ? -21.256 -10.143 21.795 1.00 95.94 275 ILE A CA 1
ATOM 2135 C C . ILE A 1 275 ? -21.016 -10.730 20.399 1.00 95.94 275 ILE A C 1
ATOM 2137 O O . ILE A 1 275 ? -19.885 -11.078 20.068 1.00 95.94 275 ILE A O 1
ATOM 2141 N N . ALA A 1 276 ? -22.054 -10.813 19.564 1.00 97.06 276 ALA A N 1
ATOM 2142 C CA . ALA A 1 276 ? -21.944 -11.350 18.211 1.00 97.06 276 ALA A CA 1
ATOM 2143 C C . ALA A 1 276 ? -20.994 -10.513 17.344 1.00 97.06 276 ALA A C 1
ATOM 2145 O O . ALA A 1 276 ? -20.141 -11.075 16.660 1.00 97.06 276 ALA A O 1
ATOM 2146 N N . ALA A 1 277 ? -21.091 -9.182 17.411 1.00 97.88 277 ALA A N 1
ATOM 2147 C CA . ALA A 1 277 ? -20.186 -8.278 16.711 1.00 97.88 277 ALA A CA 1
ATOM 2148 C C . ALA A 1 277 ? -18.749 -8.388 17.242 1.00 97.88 277 ALA A C 1
ATOM 2150 O O . ALA A 1 277 ? -17.820 -8.465 16.444 1.00 97.88 277 ALA A O 1
ATOM 2151 N N . MET A 1 278 ? -18.549 -8.474 18.562 1.00 97.25 278 MET A N 1
ATOM 2152 C CA . MET A 1 278 ? -17.224 -8.692 19.151 1.00 97.25 278 MET A CA 1
ATOM 2153 C C . MET A 1 278 ? -16.579 -9.981 18.623 1.00 97.25 278 MET A C 1
ATOM 2155 O O . MET A 1 278 ? -15.444 -9.952 18.154 1.00 97.25 278 MET A O 1
ATOM 2159 N N . VAL A 1 279 ? -17.309 -11.103 18.661 1.00 97.81 279 VAL A N 1
ATOM 2160 C CA . VAL A 1 279 ? -16.818 -12.409 18.191 1.00 97.81 279 VAL A CA 1
ATOM 2161 C C . VAL A 1 279 ? -16.558 -12.389 16.684 1.00 97.81 279 VAL A C 1
ATOM 2163 O O . VAL A 1 279 ? -15.517 -12.868 16.241 1.00 97.81 279 VAL A O 1
ATOM 2166 N N . ALA A 1 280 ? -17.459 -11.801 15.892 1.00 98.31 280 ALA A N 1
ATOM 2167 C CA . ALA A 1 280 ? -17.287 -11.682 14.447 1.00 98.31 280 ALA A CA 1
ATOM 2168 C C . ALA A 1 280 ? -16.081 -10.801 14.080 1.00 98.31 280 ALA A C 1
ATOM 2170 O O . ALA A 1 280 ? -15.259 -11.201 13.259 1.00 98.31 280 ALA A O 1
ATOM 2171 N N . GLY A 1 281 ? -15.929 -9.638 14.719 1.00 98.19 281 GLY A N 1
ATOM 2172 C CA . GLY A 1 281 ? -14.780 -8.752 14.525 1.00 98.19 281 GLY A CA 1
ATOM 2173 C C . GLY A 1 281 ? -13.466 -9.424 14.926 1.00 98.19 281 GLY A C 1
ATOM 2174 O O . GLY A 1 281 ? -12.507 -9.422 14.157 1.00 98.19 281 GLY A O 1
ATOM 2175 N N . PHE A 1 282 ? -13.444 -10.108 16.073 1.00 98.19 282 PHE A N 1
ATOM 2176 C CA . PHE A 1 282 ? -12.290 -10.892 16.512 1.00 98.19 282 PHE A CA 1
ATOM 2177 C C . PHE A 1 282 ? -11.929 -12.013 15.524 1.00 98.19 282 PHE A C 1
ATOM 2179 O O . PHE A 1 282 ? -10.748 -12.217 15.234 1.00 98.19 282 PHE A O 1
ATOM 2186 N N . ALA A 1 283 ? -12.918 -12.718 14.968 1.00 98.31 283 ALA A N 1
ATOM 2187 C CA . ALA A 1 283 ? -12.691 -13.755 13.963 1.00 98.31 283 ALA A CA 1
ATOM 2188 C C . ALA A 1 283 ? -12.095 -13.177 12.667 1.00 98.31 283 ALA A C 1
ATOM 2190 O O . ALA A 1 283 ? -11.122 -13.721 12.144 1.00 98.31 283 ALA A O 1
ATOM 2191 N N . VAL A 1 284 ? -12.616 -12.041 12.186 1.00 98.25 284 VAL A N 1
ATOM 2192 C CA . VAL A 1 284 ? -12.075 -11.337 11.010 1.00 98.25 284 VAL A CA 1
ATOM 2193 C C . VAL A 1 284 ? -10.644 -10.852 11.266 1.00 98.25 284 VAL A C 1
ATOM 2195 O O . VAL A 1 284 ? -9.776 -11.043 10.413 1.00 98.25 284 VAL A O 1
ATOM 2198 N N . LEU A 1 285 ? -10.365 -10.277 12.441 1.00 97.44 285 LEU A N 1
ATOM 2199 C CA . LEU A 1 285 ? -9.014 -9.850 12.817 1.00 97.44 285 LEU A CA 1
ATOM 2200 C C . LEU A 1 285 ? -8.043 -11.032 12.895 1.00 97.44 285 LEU A C 1
ATOM 2202 O O . LEU A 1 285 ? -6.937 -10.954 12.368 1.00 97.44 285 LEU A O 1
ATOM 2206 N N . SER A 1 286 ? -8.470 -12.133 13.515 1.00 97.75 286 SER A N 1
ATOM 2207 C CA . SER A 1 286 ? -7.676 -13.363 13.619 1.00 97.75 286 SER A CA 1
ATOM 2208 C C . SER A 1 286 ? -7.345 -13.926 12.238 1.00 97.75 286 SER A C 1
ATOM 2210 O O . SER A 1 286 ? -6.207 -14.314 11.989 1.00 97.75 286 SER A O 1
ATOM 2212 N N . TYR A 1 287 ? -8.307 -13.908 11.311 1.00 97.62 287 TYR A N 1
ATOM 2213 C CA . TYR A 1 287 ? -8.073 -14.303 9.924 1.00 97.62 287 TYR A CA 1
ATOM 2214 C C . TYR A 1 287 ? -7.078 -13.370 9.217 1.00 97.62 287 TYR A C 1
ATOM 2216 O O . TYR A 1 287 ? -6.165 -13.844 8.544 1.00 97.62 287 TYR A O 1
ATOM 2224 N N . GLY A 1 288 ? -7.200 -12.053 9.410 1.00 96.31 288 GLY A N 1
ATOM 2225 C CA . GLY A 1 288 ? -6.249 -11.075 8.876 1.00 96.31 288 GLY A CA 1
ATOM 2226 C C . GLY A 1 288 ? -4.823 -11.273 9.397 1.00 96.31 288 GLY A C 1
ATOM 2227 O O . GLY A 1 288 ? -3.877 -11.270 8.613 1.00 96.31 288 GLY A O 1
ATOM 2228 N N . LEU A 1 289 ? -4.668 -11.511 10.703 1.00 96.06 289 LEU A N 1
ATOM 2229 C CA . LEU A 1 289 ? -3.377 -11.823 11.322 1.00 96.06 289 LEU A CA 1
ATOM 2230 C C . LEU A 1 289 ? -2.806 -13.150 10.816 1.00 96.06 289 LEU A C 1
ATOM 2232 O O . LEU A 1 289 ? -1.608 -13.228 10.554 1.00 96.06 289 LEU A O 1
ATOM 2236 N N . TRP A 1 290 ? -3.647 -14.169 10.627 1.00 96.31 290 TRP A N 1
ATOM 2237 C CA . TRP A 1 290 ? -3.234 -15.447 10.050 1.00 96.31 290 TRP A CA 1
ATOM 2238 C C . TRP A 1 290 ? -2.714 -15.285 8.616 1.00 96.31 290 TRP A C 1
ATOM 2240 O O . TRP A 1 290 ? -1.615 -15.751 8.323 1.00 96.31 290 TRP A O 1
ATOM 2250 N N . LEU A 1 291 ? -3.438 -14.563 7.749 1.00 95.94 291 LEU A N 1
ATOM 2251 C CA . LEU A 1 291 ? -2.970 -14.241 6.394 1.00 95.94 291 LEU A CA 1
ATOM 2252 C C . LEU A 1 291 ? -1.627 -13.504 6.438 1.00 95.94 291 LEU A C 1
ATOM 2254 O O . LEU A 1 291 ? -0.687 -13.883 5.742 1.00 95.94 291 LEU A O 1
ATOM 2258 N N . ARG A 1 292 ? -1.515 -12.478 7.292 1.00 95.38 292 ARG A N 1
ATOM 2259 C CA . ARG A 1 292 ? -0.291 -11.681 7.439 1.00 95.38 292 ARG A CA 1
ATOM 2260 C C . ARG A 1 292 ? 0.890 -12.522 7.922 1.00 95.38 292 ARG A C 1
ATOM 2262 O O . ARG A 1 292 ? 1.996 -12.324 7.435 1.00 95.38 292 ARG A O 1
ATOM 2269 N N . TRP A 1 293 ? 0.661 -13.479 8.821 1.00 95.25 293 TRP A N 1
ATOM 2270 C CA . TRP A 1 293 ? 1.689 -14.417 9.272 1.00 95.25 293 TRP A CA 1
ATOM 2271 C C . TRP A 1 293 ? 2.174 -15.303 8.119 1.00 95.25 293 TRP A C 1
ATOM 2273 O O . TRP A 1 293 ? 3.380 -15.404 7.905 1.00 95.25 293 TRP A O 1
ATOM 2283 N N . GLN A 1 294 ? 1.266 -15.882 7.325 1.00 94.94 294 GLN A N 1
ATOM 2284 C CA . GLN A 1 294 ? 1.654 -16.685 6.156 1.00 94.94 294 GLN A CA 1
ATOM 2285 C C . GLN A 1 294 ? 2.508 -15.877 5.164 1.00 94.94 294 GLN A C 1
ATOM 2287 O O . GLN A 1 294 ? 3.514 -16.385 4.678 1.00 94.94 294 GLN A O 1
ATOM 2292 N N . ILE A 1 295 ? 2.148 -14.612 4.915 1.00 95.00 295 ILE A N 1
ATOM 2293 C CA . ILE A 1 295 ? 2.877 -13.726 3.991 1.00 95.00 295 ILE A CA 1
ATOM 2294 C C . ILE A 1 295 ? 4.245 -13.322 4.555 1.00 95.00 295 ILE A C 1
ATOM 2296 O O . ILE A 1 295 ? 5.245 -13.337 3.844 1.00 95.00 295 ILE A O 1
ATOM 2300 N N . ALA A 1 296 ? 4.301 -12.955 5.837 1.00 92.94 296 ALA A N 1
ATOM 2301 C CA . ALA A 1 296 ? 5.525 -12.480 6.474 1.00 92.94 296 ALA A CA 1
ATOM 2302 C C . ALA A 1 296 ? 6.515 -13.606 6.814 1.00 92.94 296 ALA A C 1
ATOM 2304 O O . ALA A 1 296 ? 7.686 -13.326 7.059 1.00 92.94 296 ALA A O 1
ATOM 2305 N N . GLY A 1 297 ? 6.051 -14.856 6.920 1.00 92.25 297 GLY A N 1
ATOM 2306 C CA . GLY A 1 297 ? 6.850 -15.979 7.425 1.00 92.25 297 GLY A CA 1
ATOM 2307 C C . GLY A 1 297 ? 7.191 -15.874 8.918 1.00 92.25 297 GLY A C 1
ATOM 2308 O O . GLY A 1 297 ? 8.005 -16.638 9.429 1.00 92.25 297 GLY A O 1
ATOM 2309 N N . ARG A 1 298 ? 6.576 -14.927 9.637 1.00 91.81 298 ARG A N 1
ATOM 2310 C CA . ARG A 1 29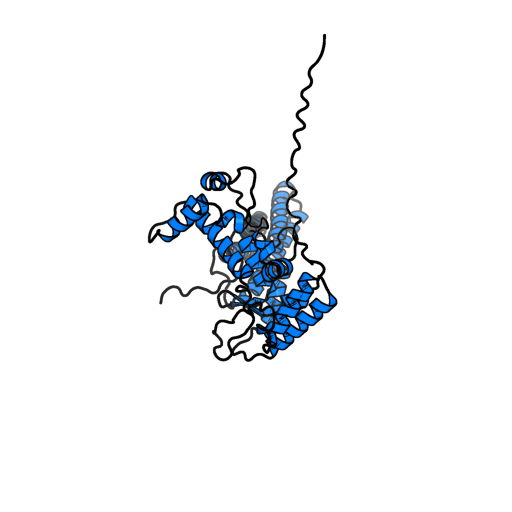8 ? 6.820 -14.636 11.055 1.00 91.81 298 ARG A CA 1
ATOM 2311 C C . ARG A 1 298 ? 5.565 -14.114 11.738 1.00 91.81 298 ARG A C 1
ATOM 2313 O O . ARG A 1 298 ? 4.641 -13.633 11.083 1.00 91.81 298 ARG A O 1
ATOM 2320 N N . ILE A 1 299 ? 5.580 -14.137 13.067 1.00 90.88 299 ILE A N 1
ATOM 2321 C CA . ILE A 1 299 ? 4.541 -13.501 13.875 1.00 90.88 299 ILE A CA 1
ATOM 2322 C C . ILE A 1 299 ? 4.553 -11.980 13.586 1.00 90.88 299 ILE A C 1
ATOM 2324 O O . ILE A 1 299 ? 5.623 -11.358 13.643 1.00 90.88 299 ILE A O 1
ATOM 2328 N N . PRO A 1 300 ? 3.403 -11.366 13.246 1.00 88.75 300 PRO A N 1
ATOM 2329 C CA . PRO A 1 300 ? 3.333 -9.972 12.804 1.00 88.75 300 PRO A CA 1
ATOM 2330 C C . PRO A 1 300 ? 3.333 -8.994 13.989 1.00 88.75 300 PRO A C 1
ATOM 2332 O O . PRO A 1 300 ? 2.314 -8.367 14.257 1.00 88.75 300 PRO A O 1
ATOM 2335 N N . ALA A 1 301 ? 4.443 -8.916 14.732 1.00 87.88 301 ALA A N 1
ATOM 2336 C CA . ALA A 1 301 ? 4.620 -8.075 15.924 1.00 87.88 301 ALA A CA 1
ATOM 2337 C C . ALA A 1 301 ? 5.873 -7.169 15.853 1.00 87.88 301 ALA A C 1
ATOM 2339 O O . ALA A 1 301 ? 6.477 -6.865 16.880 1.00 87.88 301 ALA A O 1
ATOM 2340 N N . SER A 1 302 ? 6.327 -6.786 14.653 1.00 86.50 302 SER A N 1
ATOM 2341 C CA . SER A 1 302 ? 7.634 -6.131 14.463 1.00 86.50 302 SER A CA 1
ATOM 2342 C C . SER A 1 302 ? 7.605 -4.605 14.452 1.00 86.50 302 SER A C 1
ATOM 2344 O O . SER A 1 302 ? 8.654 -3.984 14.591 1.00 86.50 302 SER A O 1
ATOM 2346 N N . ASN A 1 303 ? 6.452 -3.982 14.207 1.00 91.38 303 ASN A N 1
ATOM 2347 C CA . ASN A 1 303 ? 6.337 -2.529 14.081 1.00 91.38 303 ASN A CA 1
ATOM 2348 C C . ASN A 1 303 ? 5.109 -1.985 14.832 1.00 91.38 303 ASN A C 1
ATOM 2350 O O . ASN A 1 303 ? 4.287 -2.742 15.344 1.00 91.38 303 ASN A O 1
ATOM 2354 N N . MET A 1 304 ? 4.985 -0.657 14.918 1.00 91.25 304 MET A N 1
ATOM 2355 C CA . MET A 1 304 ? 3.901 -0.020 15.678 1.00 91.25 304 MET A CA 1
ATOM 2356 C C . MET A 1 304 ? 2.505 -0.367 15.140 1.00 91.25 304 MET A C 1
ATOM 2358 O O . MET A 1 304 ? 1.582 -0.548 15.932 1.00 91.25 304 MET A O 1
ATOM 2362 N N . PHE A 1 305 ? 2.356 -0.489 13.817 1.00 93.88 305 PHE A N 1
ATOM 2363 C CA . PHE A 1 305 ? 1.107 -0.922 13.189 1.00 93.88 305 PHE A CA 1
ATOM 2364 C C . PHE A 1 305 ? 0.719 -2.328 13.672 1.00 93.88 305 PHE A C 1
ATOM 2366 O O . PHE A 1 305 ? -0.381 -2.548 14.172 1.00 93.88 305 PHE A O 1
ATOM 2373 N N . GLU A 1 306 ? 1.664 -3.260 13.614 1.00 93.25 306 GLU A N 1
ATOM 2374 C CA . GLU A 1 306 ? 1.525 -4.641 14.069 1.00 93.25 306 GLU A CA 1
ATOM 2375 C C . GLU A 1 306 ? 1.211 -4.745 15.574 1.00 93.25 306 GLU A C 1
ATOM 2377 O O . GLU A 1 306 ? 0.346 -5.526 15.977 1.00 93.25 306 GLU A O 1
ATOM 2382 N N . SER A 1 307 ? 1.805 -3.886 16.405 1.00 92.88 307 SER A N 1
ATOM 2383 C CA . SER A 1 307 ? 1.485 -3.793 17.837 1.00 92.88 307 SER A CA 1
ATOM 2384 C C . SER A 1 307 ? 0.040 -3.358 18.109 1.00 92.88 307 SER A C 1
ATOM 2386 O O . SER A 1 307 ? -0.591 -3.883 19.029 1.00 92.88 307 SER A O 1
ATOM 2388 N N . LEU A 1 308 ? -0.521 -2.434 17.316 1.00 95.00 308 LEU A N 1
ATOM 2389 C CA . LEU A 1 308 ? -1.932 -2.036 17.438 1.00 95.00 308 LEU A CA 1
ATOM 2390 C C . LEU A 1 308 ? -2.879 -3.184 17.069 1.00 95.00 308 LEU A C 1
ATOM 2392 O O . LEU A 1 308 ? -3.893 -3.378 17.745 1.00 95.00 308 LEU A O 1
ATOM 2396 N N . LEU A 1 309 ? -2.528 -3.979 16.050 1.00 94.81 309 LEU A N 1
ATOM 2397 C CA . LEU A 1 309 ? -3.283 -5.185 15.701 1.00 94.81 309 LEU A CA 1
ATOM 2398 C C . LEU A 1 309 ? -3.285 -6.190 16.853 1.00 94.81 309 LEU A C 1
ATOM 2400 O O . LEU A 1 309 ? -4.342 -6.707 17.217 1.00 94.81 309 LEU A O 1
ATOM 2404 N N . PHE A 1 310 ? -2.117 -6.435 17.450 1.00 94.50 310 PHE A N 1
ATOM 2405 C CA . PHE A 1 310 ? -1.973 -7.348 18.582 1.00 94.50 310 PHE A CA 1
ATOM 2406 C C . PHE A 1 310 ? -2.703 -6.864 19.837 1.00 94.50 310 PHE A C 1
ATOM 2408 O O . PHE A 1 310 ? -3.290 -7.678 20.547 1.00 94.50 310 PHE A O 1
ATOM 2415 N N . MET A 1 311 ? -2.734 -5.554 20.090 1.00 94.50 311 MET A N 1
ATOM 2416 C CA . MET A 1 311 ? -3.518 -4.961 21.175 1.00 94.50 311 MET A CA 1
ATOM 2417 C C . MET A 1 311 ? -5.022 -5.200 20.979 1.00 94.50 311 MET A C 1
ATOM 2419 O O . MET A 1 311 ? -5.692 -5.702 21.885 1.00 94.50 311 MET A O 1
ATOM 2423 N N . GLY A 1 312 ? -5.551 -4.901 19.787 1.00 95.62 312 GLY A N 1
ATOM 2424 C CA . GLY A 1 312 ? -6.955 -5.171 19.464 1.00 95.62 312 GLY A CA 1
ATOM 2425 C C . GLY A 1 312 ? -7.283 -6.663 19.563 1.00 95.62 312 GLY A C 1
ATOM 2426 O O . GLY A 1 312 ? -8.252 -7.058 20.205 1.00 95.62 312 GLY A O 1
ATOM 2427 N N . TRP A 1 313 ? -6.418 -7.520 19.025 1.00 97.19 313 TRP A N 1
ATOM 2428 C CA . TRP A 1 313 ? -6.603 -8.967 19.092 1.00 97.19 313 TRP A CA 1
ATOM 2429 C C . TRP A 1 313 ? -6.581 -9.498 20.530 1.00 97.19 313 TRP A C 1
ATOM 2431 O O . TRP A 1 313 ? -7.490 -10.225 20.927 1.00 97.19 313 TRP A O 1
ATOM 2441 N N . GLY A 1 314 ? -5.600 -9.092 21.340 1.00 96.62 314 GLY A N 1
ATOM 2442 C CA . GLY A 1 314 ? -5.463 -9.538 22.726 1.00 96.62 314 GLY A CA 1
ATOM 2443 C C . GLY A 1 314 ? -6.660 -9.145 23.592 1.00 96.62 314 GLY A C 1
ATOM 2444 O O . GLY A 1 314 ? -7.176 -9.974 24.341 1.00 96.62 314 GLY A O 1
ATOM 2445 N N . THR A 1 315 ? -7.159 -7.913 23.450 1.00 95.81 315 THR A N 1
ATOM 2446 C CA . THR A 1 315 ? -8.349 -7.466 24.198 1.00 95.81 315 THR A CA 1
ATOM 2447 C C . THR A 1 315 ? -9.597 -8.265 23.828 1.00 95.81 315 THR A C 1
ATOM 2449 O O . THR A 1 315 ? -10.313 -8.713 24.724 1.00 95.81 315 THR A O 1
ATOM 2452 N N . GLY A 1 316 ? -9.821 -8.530 22.536 1.00 95.56 316 GLY A N 1
ATOM 2453 C CA . GLY A 1 316 ? -10.898 -9.410 22.078 1.00 95.56 316 GLY A CA 1
ATOM 2454 C C . GLY A 1 316 ? -10.763 -10.845 22.599 1.00 95.56 316 GLY A C 1
ATOM 2455 O O . GLY A 1 316 ? -11.737 -11.408 23.098 1.00 95.56 316 GLY A O 1
ATOM 2456 N N . PHE A 1 317 ? -9.557 -11.420 22.554 1.00 96.81 317 PHE A N 1
ATOM 2457 C CA . PHE A 1 317 ? -9.282 -12.780 23.028 1.00 96.81 317 PHE A CA 1
ATOM 2458 C C . PHE A 1 317 ? -9.630 -12.952 24.512 1.00 96.81 317 PHE A C 1
ATOM 2460 O O . PHE A 1 317 ? -10.423 -13.827 24.870 1.00 96.81 317 PHE A O 1
ATOM 2467 N N . PHE A 1 318 ? -9.094 -12.088 25.380 1.00 95.50 318 PHE A N 1
ATOM 2468 C CA . PHE A 1 318 ? -9.361 -12.166 26.818 1.00 95.50 318 PHE A CA 1
ATOM 2469 C C . PHE A 1 318 ? -10.823 -11.870 27.160 1.00 95.50 318 PHE A C 1
ATOM 2471 O O . PHE A 1 318 ? -11.373 -12.495 28.065 1.00 95.50 318 PHE A O 1
ATOM 2478 N N . ALA A 1 319 ? -11.483 -10.976 26.421 1.00 95.25 319 ALA A N 1
ATOM 2479 C CA . ALA A 1 319 ? -12.899 -10.695 26.621 1.00 95.25 319 ALA A CA 1
ATOM 2480 C C . ALA A 1 319 ? -13.792 -11.883 26.254 1.00 95.25 319 ALA A C 1
ATOM 2482 O O . ALA A 1 319 ? -14.716 -12.197 27.002 1.00 95.25 319 ALA A O 1
ATOM 2483 N N . ILE A 1 320 ? -13.502 -12.577 25.148 1.00 94.56 320 ILE A N 1
ATOM 2484 C CA . ILE A 1 320 ? -14.216 -13.804 24.773 1.00 94.56 320 ILE A CA 1
ATOM 2485 C C . ILE A 1 320 ? -14.055 -14.853 25.870 1.00 94.56 320 ILE A C 1
ATOM 2487 O O . ILE A 1 320 ? -15.061 -15.396 26.319 1.00 94.56 320 ILE A O 1
ATOM 2491 N N . LEU A 1 321 ? -12.828 -15.089 26.348 1.00 93.50 321 LEU A N 1
ATOM 2492 C CA . LEU A 1 321 ? -12.587 -16.018 27.455 1.00 93.50 321 LEU A CA 1
ATOM 2493 C C . LEU A 1 321 ? -13.380 -15.624 28.703 1.00 93.50 321 LEU A C 1
ATOM 2495 O O . LEU A 1 321 ? -14.032 -16.472 29.302 1.00 93.50 321 LEU A O 1
ATOM 2499 N N . TRP A 1 322 ? -13.376 -14.343 29.071 1.00 92.38 322 TRP A N 1
ATOM 2500 C CA . TRP A 1 322 ? -14.077 -13.857 30.257 1.00 92.38 322 TRP A CA 1
ATOM 2501 C C . TRP A 1 322 ? -15.598 -14.030 30.171 1.00 92.38 322 TRP A C 1
ATOM 2503 O O . TRP A 1 322 ? -16.226 -14.470 31.135 1.00 92.38 322 TRP A O 1
ATOM 2513 N N . VAL A 1 323 ? -16.196 -13.747 29.010 1.00 90.31 323 VAL A N 1
ATOM 2514 C CA . VAL A 1 323 ? -17.647 -13.871 28.772 1.00 90.31 323 VAL A CA 1
ATOM 2515 C C . VAL A 1 323 ? -18.141 -15.318 28.913 1.00 90.31 323 VAL A C 1
ATOM 2517 O O . VAL A 1 323 ? -19.314 -15.533 29.225 1.00 90.31 323 VAL A O 1
ATOM 2520 N N . LEU A 1 324 ? -17.265 -16.317 28.741 1.00 87.81 324 LEU A N 1
ATOM 2521 C CA . LEU A 1 324 ? -17.603 -17.726 28.980 1.00 87.81 324 LEU A CA 1
ATOM 2522 C C . LEU A 1 324 ? -17.838 -18.037 30.467 1.00 87.81 324 LEU A C 1
ATOM 2524 O O . LEU A 1 324 ? -18.608 -18.945 30.777 1.00 87.81 324 LEU A O 1
ATOM 2528 N N . PHE A 1 325 ? -17.216 -17.284 31.379 1.00 89.06 325 PHE A N 1
ATOM 2529 C CA . PHE A 1 325 ? -17.319 -17.499 32.827 1.00 89.06 325 PHE A CA 1
ATOM 2530 C C . PHE A 1 325 ? -18.244 -16.491 33.514 1.00 89.06 325 PHE A C 1
ATOM 2532 O O . PHE A 1 325 ? -18.934 -16.838 34.472 1.00 89.06 325 PHE A O 1
ATOM 2539 N N . VAL A 1 326 ? -18.277 -15.245 33.031 1.00 84.12 326 VAL A N 1
ATOM 2540 C CA . VAL A 1 326 ? -18.974 -14.130 33.681 1.00 84.12 326 VAL A CA 1
ATOM 2541 C C . VAL A 1 326 ? -19.906 -13.430 32.698 1.00 84.12 326 VAL A C 1
ATOM 2543 O O . VAL A 1 326 ? -19.504 -12.978 31.628 1.00 84.12 326 VAL A O 1
ATOM 2546 N N . ARG A 1 327 ? -21.174 -13.275 33.091 1.00 78.44 327 ARG A N 1
ATOM 2547 C CA . ARG A 1 327 ? -22.180 -12.530 32.321 1.00 78.44 327 ARG A CA 1
ATOM 2548 C C . ARG A 1 327 ? -22.150 -11.042 32.671 1.00 78.44 327 ARG A C 1
ATOM 2550 O O . ARG A 1 327 ? -23.034 -10.555 33.370 1.00 78.44 327 ARG A O 1
ATOM 2557 N N . ASP A 1 328 ? -21.139 -10.337 32.171 1.00 85.81 328 ASP A N 1
ATOM 2558 C CA . ASP A 1 328 ? -21.005 -8.881 32.303 1.00 85.81 328 ASP A CA 1
ATOM 2559 C C . ASP A 1 328 ? -21.244 -8.177 30.953 1.00 85.81 328 ASP A C 1
ATOM 2561 O O . ASP A 1 328 ? -20.756 -8.624 29.916 1.00 85.81 328 ASP A O 1
ATOM 2565 N N . ARG A 1 329 ? -21.998 -7.070 30.963 1.00 88.31 329 ARG A N 1
ATOM 2566 C CA . ARG A 1 329 ? -22.251 -6.215 29.788 1.00 88.31 329 ARG A CA 1
ATOM 2567 C C . ARG A 1 329 ? -21.069 -5.300 29.468 1.00 88.31 329 ARG A C 1
ATOM 2569 O O . ARG A 1 329 ? -20.898 -4.909 28.316 1.00 88.31 329 ARG A O 1
ATOM 2576 N N . ILE A 1 330 ? -20.273 -4.947 30.475 1.00 93.06 330 ILE A N 1
ATOM 2577 C CA . ILE A 1 330 ? -19.150 -4.021 30.337 1.00 93.06 330 ILE A CA 1
ATOM 2578 C C . ILE A 1 330 ? -18.025 -4.666 29.535 1.00 93.06 330 ILE A C 1
ATOM 2580 O O . ILE A 1 330 ? -17.445 -4.004 28.685 1.00 93.06 330 ILE A O 1
ATOM 2584 N N . VAL A 1 331 ? -17.762 -5.959 29.734 1.00 94.88 331 VAL A N 1
ATOM 2585 C CA . VAL A 1 331 ? -16.633 -6.649 29.092 1.00 94.88 331 VAL A CA 1
ATOM 2586 C C . VAL A 1 331 ? -16.754 -6.714 27.560 1.00 94.88 331 VAL A C 1
ATOM 2588 O O . VAL A 1 331 ? -15.823 -6.267 26.889 1.00 94.88 331 VAL A O 1
ATOM 2591 N N . PRO A 1 332 ? -17.873 -7.173 26.959 1.00 95.12 332 PRO A N 1
ATOM 2592 C CA . PRO A 1 332 ? -18.039 -7.137 25.505 1.00 95.12 332 PRO A CA 1
ATOM 2593 C C . PRO A 1 332 ? -17.976 -5.723 24.921 1.00 95.12 332 PRO A C 1
ATOM 2595 O O . PRO A 1 332 ? -17.433 -5.521 23.834 1.00 95.12 332 PRO A O 1
ATOM 2598 N N . LEU A 1 333 ? -18.526 -4.742 25.644 1.00 96.19 333 LEU A N 1
ATOM 2599 C CA . LEU A 1 333 ? -18.507 -3.338 25.247 1.00 96.19 333 LEU A CA 1
ATOM 2600 C C . LEU A 1 333 ? -17.076 -2.790 25.216 1.00 96.19 333 LEU A C 1
ATOM 2602 O O . LEU A 1 333 ? -16.649 -2.269 24.187 1.00 96.19 333 LEU A O 1
ATOM 2606 N N . THR A 1 334 ? -16.331 -2.900 26.318 1.00 96.25 334 THR A N 1
ATOM 2607 C CA . THR A 1 334 ? -14.981 -2.331 26.423 1.00 96.25 334 THR A CA 1
ATOM 2608 C C . THR A 1 334 ? -14.018 -3.013 25.465 1.00 96.25 334 THR A C 1
ATOM 2610 O O . THR A 1 334 ? -13.243 -2.326 24.808 1.00 96.25 334 THR A O 1
ATOM 2613 N N . ALA A 1 335 ? -14.114 -4.332 25.297 1.00 96.62 335 ALA A N 1
ATOM 2614 C CA . ALA A 1 335 ? -13.302 -5.066 24.334 1.00 96.62 335 ALA A CA 1
ATOM 2615 C C . ALA A 1 335 ? -13.584 -4.642 22.889 1.00 96.62 335 ALA A C 1
ATOM 2617 O O . ALA A 1 335 ? -12.646 -4.383 22.132 1.00 96.62 335 ALA A O 1
ATOM 2618 N N . SER A 1 336 ? -14.864 -4.504 22.521 1.00 97.44 336 SER A N 1
ATOM 2619 C CA . SER A 1 336 ? -15.258 -4.001 21.200 1.00 97.44 336 SER A CA 1
ATOM 2620 C C . SER A 1 336 ? -14.770 -2.570 20.979 1.00 97.44 336 SER A C 1
ATOM 2622 O O . SER A 1 336 ? -14.254 -2.266 19.910 1.00 97.44 336 SER A O 1
ATOM 2624 N N . ALA A 1 337 ? -14.883 -1.701 21.987 1.00 97.88 337 ALA A N 1
ATOM 2625 C CA . ALA A 1 337 ? -14.462 -0.306 21.898 1.00 97.88 337 ALA A CA 1
ATOM 2626 C C . ALA A 1 337 ? -12.939 -0.166 21.762 1.00 97.88 337 ALA A C 1
ATOM 2628 O O . ALA A 1 337 ? -12.474 0.516 20.851 1.00 97.88 337 ALA A O 1
ATOM 2629 N N . VAL A 1 338 ? -12.165 -0.834 22.627 1.00 97.81 338 VAL A N 1
ATOM 2630 C CA . VAL A 1 338 ? -10.696 -0.794 22.577 1.00 97.81 338 VAL A CA 1
ATOM 2631 C C . VAL A 1 338 ? -10.201 -1.375 21.260 1.00 97.81 338 VAL A C 1
ATOM 2633 O O . VAL A 1 338 ? -9.417 -0.726 20.576 1.00 97.81 338 VAL A O 1
ATOM 2636 N N . SER A 1 339 ? -10.721 -2.531 20.843 1.00 97.06 339 SER A N 1
ATOM 2637 C CA . SER A 1 339 ? -10.334 -3.129 19.565 1.00 97.06 339 SER A CA 1
ATOM 2638 C C . SER A 1 339 ? -10.707 -2.238 18.379 1.00 97.06 339 SER A C 1
ATOM 2640 O O . SER A 1 339 ? -9.873 -2.009 17.510 1.00 97.06 339 SER A O 1
ATOM 2642 N N . ALA A 1 340 ? -11.922 -1.677 18.347 1.00 97.56 340 ALA A N 1
ATOM 2643 C CA . ALA A 1 340 ? -12.334 -0.772 17.277 1.00 97.56 340 ALA A CA 1
ATOM 2644 C C . ALA A 1 340 ? -11.413 0.452 17.188 1.00 97.56 340 ALA A C 1
ATOM 2646 O O . ALA A 1 340 ? -10.985 0.801 16.094 1.00 97.56 340 ALA A O 1
ATOM 2647 N N . VAL A 1 341 ? -11.065 1.070 18.322 1.00 97.38 341 VAL A N 1
ATOM 2648 C CA . VAL A 1 341 ? -10.180 2.244 18.356 1.00 97.38 341 VAL A CA 1
ATOM 2649 C C . VAL A 1 341 ? -8.753 1.877 17.948 1.00 97.38 341 VAL A C 1
ATOM 2651 O O . VAL A 1 341 ? -8.194 2.554 17.092 1.00 97.38 341 VAL A O 1
ATOM 2654 N N . SER A 1 342 ? -8.166 0.807 18.494 1.00 96.06 342 SER A N 1
ATOM 2655 C CA . SER A 1 342 ? -6.804 0.376 18.139 1.00 96.06 342 SER A CA 1
ATOM 2656 C C . SER A 1 342 ? -6.666 0.107 16.640 1.00 96.06 342 SER A C 1
ATOM 2658 O O . SER A 1 342 ? -5.719 0.575 16.010 1.00 96.06 342 SER A O 1
ATOM 2660 N N . LEU A 1 343 ? -7.632 -0.606 16.057 1.00 96.25 343 LEU A N 1
ATOM 2661 C CA . LEU A 1 343 ? -7.633 -0.945 14.636 1.00 96.25 343 LEU A CA 1
ATOM 2662 C C . LEU A 1 343 ? -7.964 0.262 13.743 1.00 96.25 343 LEU A C 1
ATOM 2664 O O . LEU A 1 343 ? -7.360 0.410 12.686 1.00 96.25 343 LEU A O 1
ATOM 2668 N N . LEU A 1 344 ? -8.872 1.148 14.168 1.00 95.88 344 LEU A N 1
ATOM 2669 C CA . LEU A 1 344 ? -9.173 2.395 13.458 1.00 95.88 344 LEU A CA 1
ATOM 2670 C C . LEU A 1 344 ? -7.950 3.316 13.407 1.00 95.88 344 LEU A C 1
ATOM 2672 O O . LEU A 1 344 ? -7.660 3.900 12.368 1.00 95.88 344 LEU A O 1
ATOM 2676 N N . LEU A 1 345 ? -7.214 3.436 14.517 1.00 95.00 345 LEU A N 1
ATOM 2677 C CA . LEU A 1 345 ? -5.971 4.203 14.553 1.00 95.00 345 LEU A CA 1
ATOM 2678 C C . LEU A 1 345 ? -4.922 3.599 13.617 1.00 95.00 345 LEU A C 1
ATOM 2680 O O . LEU A 1 345 ? -4.249 4.353 12.922 1.00 95.00 345 LEU A O 1
ATOM 2684 N N . ALA A 1 346 ? -4.814 2.270 13.552 1.00 93.56 346 ALA A N 1
ATOM 2685 C CA . ALA A 1 346 ? -3.914 1.600 12.616 1.00 93.56 346 ALA A CA 1
ATOM 2686 C C . ALA A 1 346 ? -4.284 1.852 11.139 1.00 93.56 346 ALA A C 1
ATOM 2688 O O . ALA A 1 346 ? -3.388 1.930 10.309 1.00 93.56 346 ALA A O 1
ATOM 2689 N N . ASP A 1 347 ? -5.576 1.998 10.829 1.00 91.44 347 ASP A N 1
ATOM 2690 C CA . ASP A 1 347 ? -6.104 2.202 9.468 1.00 91.44 347 ASP A CA 1
ATOM 2691 C C . ASP A 1 347 ? -6.078 3.682 9.023 1.00 91.44 347 ASP A C 1
ATOM 2693 O O . ASP A 1 347 ? -5.997 3.985 7.837 1.00 91.44 347 ASP A O 1
ATOM 2697 N N . CYS A 1 348 ? -6.173 4.628 9.965 1.00 88.75 348 CYS A N 1
ATOM 2698 C CA . CYS A 1 348 ? -6.285 6.064 9.667 1.00 88.75 348 CYS A CA 1
ATOM 2699 C C . CYS A 1 348 ? -4.993 6.862 9.879 1.00 88.75 348 CYS A C 1
ATOM 2701 O O . CYS A 1 348 ? -4.852 7.954 9.319 1.00 88.75 348 CYS A O 1
ATOM 2703 N N . LEU A 1 349 ? -4.082 6.388 10.731 1.00 89.44 349 LEU A N 1
ATOM 2704 C CA . LEU A 1 349 ? -2.795 7.046 10.938 1.00 89.44 349 LEU A CA 1
ATOM 2705 C C . LEU A 1 349 ? -1.802 6.625 9.846 1.00 89.44 349 LEU A C 1
ATOM 2707 O O . LEU A 1 349 ? -1.876 5.500 9.361 1.00 89.44 349 LEU A O 1
ATOM 2711 N N . PRO A 1 350 ? -0.840 7.495 9.483 1.00 83.50 350 PRO A N 1
ATOM 2712 C CA . PRO A 1 350 ? 0.172 7.198 8.471 1.00 83.50 350 PRO A CA 1
ATOM 2713 C C . PRO A 1 350 ? 1.243 6.251 9.037 1.00 83.50 350 PRO A C 1
ATOM 2715 O O . PRO A 1 350 ? 2.386 6.649 9.265 1.00 83.50 350 PRO A O 1
ATOM 2718 N N . LEU A 1 351 ? 0.848 5.019 9.350 1.00 89.94 351 LEU A N 1
ATOM 2719 C CA . LEU A 1 351 ? 1.728 3.956 9.822 1.00 89.94 351 LEU A CA 1
ATOM 2720 C C . LEU A 1 351 ? 2.088 3.044 8.656 1.00 89.94 351 LEU A C 1
ATOM 2722 O O . LEU A 1 351 ? 1.264 2.815 7.775 1.00 89.94 351 LEU A O 1
ATOM 2726 N N . ASP A 1 352 ? 3.296 2.481 8.676 1.00 89.81 352 ASP A N 1
ATOM 2727 C CA . ASP A 1 352 ? 3.688 1.506 7.660 1.00 89.81 352 ASP A CA 1
ATOM 2728 C C . ASP A 1 352 ? 2.919 0.190 7.857 1.00 89.81 352 ASP A C 1
ATOM 2730 O O . ASP A 1 352 ? 3.253 -0.647 8.708 1.00 89.81 352 ASP A O 1
ATOM 2734 N N . GLN A 1 353 ? 1.846 0.044 7.081 1.00 91.56 353 GLN A N 1
ATOM 2735 C CA . GLN A 1 353 ? 0.986 -1.132 7.076 1.00 91.56 353 GLN A CA 1
ATOM 2736 C C . GLN A 1 353 ? 1.555 -2.287 6.246 1.00 91.56 353 GLN A C 1
ATOM 2738 O O . GLN A 1 353 ? 1.087 -3.423 6.388 1.00 91.56 353 GLN A O 1
ATOM 2743 N N . TYR A 1 354 ? 2.566 -2.042 5.411 1.00 92.69 354 TYR A N 1
ATOM 2744 C CA . TYR A 1 354 ? 3.159 -3.058 4.548 1.00 92.69 354 TYR A CA 1
ATOM 2745 C C . TYR A 1 354 ? 4.107 -3.972 5.335 1.00 92.69 354 TYR A C 1
ATOM 2747 O O . TYR A 1 354 ? 4.603 -3.649 6.415 1.00 92.69 354 TYR A O 1
ATOM 2755 N N . ILE A 1 355 ? 4.313 -5.187 4.827 1.00 92.00 355 ILE A N 1
ATOM 2756 C CA . ILE A 1 355 ? 5.154 -6.191 5.490 1.00 92.00 355 ILE A CA 1
ATOM 2757 C C . ILE A 1 355 ? 6.613 -5.954 5.087 1.00 92.00 355 ILE A C 1
ATOM 2759 O O . ILE A 1 355 ? 7.079 -6.454 4.066 1.00 92.00 355 ILE A O 1
ATOM 2763 N N . ARG A 1 356 ? 7.368 -5.204 5.882 1.00 90.69 356 ARG A N 1
ATOM 2764 C CA . ARG A 1 356 ? 8.806 -5.031 5.632 1.00 90.69 356 ARG A CA 1
ATOM 2765 C C . ARG A 1 356 ? 9.607 -6.224 6.179 1.00 90.69 356 ARG A C 1
ATOM 2767 O O . ARG A 1 356 ? 9.253 -6.761 7.245 1.00 90.69 356 ARG A O 1
ATOM 2774 N N . PRO A 1 357 ? 10.686 -6.650 5.499 1.00 85.25 357 PRO A N 1
ATOM 2775 C CA . PRO A 1 357 ? 11.700 -7.500 6.111 1.00 85.25 357 PRO A CA 1
ATOM 2776 C C . PRO A 1 357 ? 12.284 -6.829 7.353 1.00 85.25 357 PRO A C 1
ATOM 2778 O O . PRO A 1 357 ? 12.373 -5.605 7.434 1.00 85.25 357 PRO A O 1
ATOM 2781 N N . ILE A 1 358 ? 12.643 -7.631 8.354 1.00 81.44 358 ILE A N 1
ATOM 2782 C CA . ILE A 1 358 ? 13.229 -7.094 9.581 1.00 81.44 358 ILE A CA 1
ATOM 2783 C C . ILE A 1 358 ? 14.669 -6.685 9.254 1.00 81.44 358 ILE A C 1
ATOM 2785 O O . ILE A 1 358 ? 15.440 -7.551 8.831 1.00 81.44 358 ILE A O 1
ATOM 2789 N N . PRO A 1 359 ? 15.050 -5.407 9.437 1.00 70.50 359 PRO A N 1
ATOM 2790 C CA . PRO A 1 359 ? 16.437 -5.015 9.263 1.00 70.50 359 PRO A CA 1
ATOM 2791 C C . PRO A 1 359 ? 17.287 -5.766 10.297 1.00 70.50 359 PRO A C 1
ATOM 2793 O O . PRO A 1 359 ? 16.868 -5.877 11.454 1.00 70.50 359 PRO A O 1
ATOM 2796 N N . PRO A 1 360 ? 18.465 -6.292 9.924 1.00 71.12 360 PRO A N 1
ATOM 2797 C CA . PRO A 1 360 ? 19.357 -6.915 10.889 1.00 71.12 360 PRO A CA 1
ATOM 2798 C C . PRO A 1 360 ? 19.731 -5.878 11.954 1.00 71.12 360 PRO A C 1
ATOM 2800 O O . PRO A 1 360 ? 20.322 -4.841 11.655 1.00 71.12 360 PRO A O 1
ATOM 2803 N N . VAL A 1 361 ? 19.336 -6.130 13.202 1.00 61.88 361 VAL A N 1
ATOM 2804 C CA . VAL A 1 361 ? 19.656 -5.251 14.327 1.00 61.88 361 VAL A CA 1
ATOM 2805 C C . VAL A 1 361 ? 20.983 -5.742 14.907 1.00 61.88 361 VAL A C 1
ATOM 2807 O O . VAL A 1 361 ? 20.998 -6.730 15.631 1.00 61.88 361 VAL A O 1
ATOM 2810 N N . LEU A 1 362 ? 22.072 -5.052 14.547 1.00 44.69 362 LEU A N 1
ATOM 2811 C CA . LEU A 1 362 ? 23.479 -5.312 14.909 1.00 44.69 362 LEU A CA 1
ATOM 2812 C C . LEU A 1 362 ? 24.096 -6.596 14.305 1.00 44.69 362 LEU A C 1
ATOM 2814 O O . LEU A 1 362 ? 23.860 -7.706 14.780 1.00 44.69 362 LEU A O 1
ATOM 2818 N N . MET A 1 363 ? 24.964 -6.404 13.302 1.00 36.97 363 MET A N 1
ATOM 2819 C CA . MET A 1 363 ? 26.240 -7.129 13.192 1.00 36.97 363 MET A CA 1
ATOM 2820 C C . MET A 1 363 ? 27.369 -6.166 13.535 1.00 36.97 363 MET A C 1
ATOM 2822 O O . MET A 1 363 ? 27.230 -4.975 13.163 1.00 36.97 363 MET A O 1
#

pLDDT: mean 89.88, std 14.53, range [34.31, 98.44]

Sequence (363 aa):
MQLLRVLLLTSLAQTTAPSAPTIPDSLDFSIIRAIPVQHDGRWMPLDTLARDMVESVTGRIRWQGHDPVAMLLAWTFDSGTWMDQPLIEIRNAELRKALQLPPDQTVFSYNTLLGHPRFRQLMGDLETIRGRRLDPLESKVRDIRERLTWLDTVLAGQAIHLIPHPSDPLGAWTPIELVVGDKAAGDPAKIAWASVGGAFLRGDGPAFAEACERLRSVLAGLPAAYRPSPDLIATELRSNRLHPLGLSWKIMLVGAASGLLALILRKRILDITTIAAMVAGFAVLSYGLWLRWQIAGRIPASNMFESLLFMGWGTGFFAILWVLFVRDRIVPLTASAVSAVSLLLADCLPLDQYIRPIPPVLM

Foldseek 3Di:
DDDDDDDPPPPPPPPPDPDQQDQLQVADCPLQQLQWFDDLLAIAGPLQLLQCLLCLQQVGSADPNGRSSSVLLCCQLVVVRQQFDFRHFAPDQVLCVQLVHDNPDGTGGLCRQCVRPSLVVLVVVLVPDDDDDDDPSNVVSVSNVSSSVSSVCSNQQFSTQRAADQADQSDHGGGQGQDDPPVCPDQQLNVLSVQCSVCRSVSPRVSNVVSSVSNSVSSVPHRHPDDDDSVLNVLNVVLVVPVLLVVLLVLLVQLLVLLVVCVVVVDPVSLVSNQVSLVVSLVSLVSSQVSVCSNLVHRQCQFPLSVLSVQLNVLSVVLVVVVVPDVDSVSSNVSSVSNSVSSVCSVPPPTPPDRRDDDPDDD

Radius of gyration: 25.45 Å; chains: 1; bounding box: 59×86×65 Å

Secondary structure (DSSP, 8-state):
----------------PPPPPPP-TTS--HHHHTSEEEETTEEEEHHHHHHHHHHHHHSSSSSTT--HHHHHHHHHHSHHHHTTS--EE---HHHHHHHT--TT--EE-HHHHHH-HHHHHHHHHHHH--SSPPPHHHHHHHHHHHHHHHHHHHHTT-S-EEE--SS-TTPPPEE-----SGGGTT-HHHHHHHHHHHHHHHT-HHHHHHHHHHHHHHHHHS--S----HHHHHHHHHHHHH-HHHHHHHHHHHHHHHHHHHHHH--HHHHHHHHHHHHHHHHHHHHHHHHHHHHHTS-S-SSHHHHHHHHHHHHHHHHHHHHHH---SHHHHHHHHHHHHHHHHHHHS----S-PPPPP---